Protein AF-A0A432STV5-F1 (afdb_monomer_lite)

Foldseek 3Di:
DDDPPDPPPPPVPPPLPQPDQLLPPLFDDDDPLLVVLLVQAEFDPAADFADPDPDQPGGGGQAPHNCGPVQAQPVNDQLLPDDQVSLNVSLSVLSNHDTQAQLSVLRSSLVSSCSNVRFLDLSSLVSSLSSLVSLLVLLCPDPQCVDPLGLSVQSNLVSVVCSLVCLAPVNPTVPDDPVSVVVNVVVVVVVVVVSVVVCVVPPDDPRPSHHDSPGHSYDDSPVVVPPVPPPDD

pLDDT: mean 77.3, std 20.63, range [38.16, 97.62]

Radius of gyration: 21.37 Å; chains: 1; bounding box: 52×77×49 Å

Secondary structure (DSSP, 8-state):
-----------------PPP-TTTTTSPP--HHHHHHHHT-EE-SSPBPPPS--STT--BBTTBSTT-S----TT---GGGS-HHHHHHHHHHHTTEE-SSHHHHHHHHHHHHHHHHSS--HHHHHHHHHHHHHHHHHHHTSHHHHSTTSHHHHHHHHHHHHHHHHHHHS---TT--HHHHHHHHHHHHHHHHHHHHHHHHS-S----SS--TT------TTGGGSGGGS---

Sequence (233 aa):
MKSVIALLFVTLFCFTLAAKDHFSDLNPPLTDKMKESKAHAKVCKKPAIAEEKFDKSFRYGCFCGEHYPDIKDPSLKPPEYLTYTQRKELIARYYRIKPYDTIDEACMQHDICYVYNGTDNQECNDAFYATLRDIYDAYEKTKEGQQPGTKAWRCKILASDMSSIFRTIFTAGDDISASRFSIFAMITPFTIANKIMQKSALSVSERSGYPLPFERCIINTDIESKETNNTVR

Structure (mmCIF, N/CA/C/O backbone):
data_AF-A0A432STV5-F1
#
_entry.id   AF-A0A432STV5-F1
#
loop_
_atom_site.group_PDB
_atom_site.id
_atom_site.type_symbol
_atom_site.label_atom_id
_atom_site.label_alt_id
_atom_site.label_comp_id
_atom_site.label_asym_id
_atom_site.label_entity_id
_atom_site.label_seq_id
_atom_site.pdbx_PDB_ins_code
_atom_site.Cartn_x
_atom_site.Cartn_y
_atom_site.Cartn_z
_atom_site.occupancy
_atom_site.B_iso_or_equiv
_atom_site.auth_seq_id
_atom_site.auth_comp_id
_atom_site.auth_asym_id
_atom_site.auth_atom_id
_atom_site.pdbx_PDB_model_num
ATOM 1 N N . MET A 1 1 ? 9.213 61.162 -27.180 1.00 42.00 1 MET A N 1
ATOM 2 C CA . MET A 1 1 ? 9.456 59.786 -27.676 1.00 42.00 1 MET A CA 1
ATOM 3 C C . MET A 1 1 ? 9.789 58.923 -26.464 1.00 42.00 1 MET A C 1
ATOM 5 O O . MET A 1 1 ? 10.863 59.077 -25.917 1.00 42.00 1 MET A O 1
ATOM 9 N N . LYS A 1 2 ? 8.786 58.370 -25.770 1.00 41.88 2 LYS A N 1
ATOM 10 C CA . LYS A 1 2 ? 8.275 56.987 -25.904 1.00 41.88 2 LYS A CA 1
ATOM 11 C C . LYS A 1 2 ? 9.379 55.918 -25.831 1.00 41.88 2 LYS A C 1
ATOM 13 O O . LYS A 1 2 ? 9.746 55.366 -26.856 1.00 41.88 2 LYS A O 1
ATOM 18 N N . SER A 1 3 ? 9.812 55.596 -24.613 1.00 43.75 3 SER A N 1
ATOM 19 C CA . SER A 1 3 ? 10.426 54.301 -24.292 1.00 43.75 3 SER A CA 1
ATOM 20 C C . SER A 1 3 ? 9.632 53.680 -23.150 1.00 43.75 3 SER A C 1
ATOM 22 O O . SER A 1 3 ? 9.877 53.942 -21.978 1.00 43.75 3 SER A O 1
ATOM 24 N N . VAL A 1 4 ? 8.604 52.922 -23.526 1.00 47.00 4 VAL A N 1
ATOM 25 C CA . VAL A 1 4 ? 7.858 52.035 -22.632 1.00 47.00 4 VAL A CA 1
ATOM 26 C C . VAL A 1 4 ? 8.675 50.750 -22.564 1.00 47.00 4 VAL A C 1
ATOM 28 O O . VAL A 1 4 ? 8.633 49.938 -23.485 1.00 47.00 4 VAL A O 1
ATOM 31 N N . ILE A 1 5 ? 9.489 50.607 -21.521 1.00 55.84 5 ILE A N 1
ATOM 32 C CA . ILE A 1 5 ? 10.183 49.352 -21.231 1.00 55.84 5 ILE A CA 1
ATOM 33 C C . ILE A 1 5 ? 9.131 48.421 -20.636 1.00 55.84 5 ILE A C 1
ATOM 35 O O . ILE A 1 5 ? 8.677 48.605 -19.508 1.00 55.84 5 ILE A O 1
ATOM 39 N N . ALA A 1 6 ? 8.683 47.476 -21.457 1.00 51.19 6 ALA A N 1
ATOM 40 C CA . ALA A 1 6 ? 7.766 46.424 -21.070 1.00 51.19 6 ALA A CA 1
ATOM 41 C C . ALA A 1 6 ? 8.418 45.567 -19.975 1.00 51.19 6 ALA A C 1
ATOM 43 O O . ALA A 1 6 ? 9.321 44.776 -20.241 1.00 51.19 6 ALA A O 1
ATOM 44 N N . LEU A 1 7 ? 7.953 45.741 -18.736 1.00 46.34 7 LEU A N 1
ATOM 45 C CA . LEU A 1 7 ? 8.179 44.801 -17.645 1.00 46.34 7 LEU A CA 1
ATOM 46 C C . LEU A 1 7 ? 7.396 43.522 -17.980 1.00 46.34 7 LEU A C 1
ATOM 48 O O . LEU A 1 7 ? 6.219 43.380 -17.650 1.00 46.34 7 LEU A O 1
ATOM 52 N N . LEU A 1 8 ? 8.034 42.610 -18.708 1.00 47.56 8 LEU A N 1
ATOM 53 C CA . LEU A 1 8 ? 7.528 41.261 -18.919 1.00 47.56 8 LEU A CA 1
ATOM 54 C C . LEU A 1 8 ? 7.725 40.501 -17.601 1.00 47.56 8 LEU A C 1
ATOM 56 O O . LEU A 1 8 ? 8.774 39.915 -17.343 1.00 47.56 8 LEU A O 1
ATOM 60 N N . PHE A 1 9 ? 6.716 40.579 -16.733 1.00 48.94 9 PHE A N 1
ATOM 61 C CA . PHE A 1 9 ? 6.539 39.664 -15.612 1.00 48.94 9 PHE A CA 1
ATOM 62 C C . PHE A 1 9 ? 6.410 38.249 -16.183 1.00 48.94 9 PHE A C 1
ATOM 64 O O . PHE A 1 9 ? 5.320 37.796 -16.530 1.00 48.94 9 PHE A O 1
ATOM 71 N N . VAL A 1 10 ? 7.538 37.547 -16.290 1.00 49.62 10 VAL A N 1
ATOM 72 C CA . VAL A 1 10 ? 7.566 36.092 -16.405 1.00 49.62 10 VAL A CA 1
ATOM 73 C C . VAL A 1 10 ? 7.064 35.564 -15.065 1.00 49.62 10 VAL A C 1
ATOM 75 O O . VAL A 1 10 ? 7.824 35.308 -14.136 1.00 49.62 10 VAL A O 1
ATOM 78 N N . THR A 1 11 ? 5.743 35.472 -14.939 1.00 51.75 11 THR A N 1
ATOM 79 C CA . THR A 1 11 ? 5.076 34.661 -13.925 1.00 51.75 11 THR A CA 1
ATOM 80 C C . THR A 1 11 ? 5.336 33.210 -14.301 1.00 51.75 11 THR A C 1
ATOM 82 O O . THR A 1 11 ? 4.515 32.533 -14.914 1.00 51.75 11 THR A O 1
ATOM 85 N N . LEU A 1 12 ? 6.552 32.753 -13.995 1.00 47.84 12 LEU A N 1
ATOM 86 C CA . LEU A 1 12 ? 6.919 31.352 -14.037 1.00 47.84 12 LEU A CA 1
ATOM 87 C C . LEU A 1 12 ? 6.090 30.675 -12.944 1.00 47.84 12 LEU A C 1
ATOM 89 O O . LEU A 1 12 ? 6.445 30.677 -11.768 1.00 47.84 12 LEU A O 1
ATOM 93 N N . PHE A 1 13 ? 4.912 30.197 -13.334 1.00 44.41 13 PHE A N 1
ATOM 94 C CA . PHE A 1 13 ? 4.077 29.334 -12.522 1.00 44.41 13 PHE A CA 1
ATOM 95 C C . PHE A 1 13 ? 4.887 28.056 -12.280 1.00 44.41 13 PHE A C 1
ATOM 97 O O . PHE A 1 13 ? 4.881 27.131 -13.091 1.00 44.41 13 PHE A O 1
ATOM 104 N N . CYS A 1 14 ? 5.637 28.028 -11.178 1.00 42.38 14 CYS A N 1
ATOM 105 C CA . CYS A 1 14 ? 6.183 26.808 -10.607 1.00 42.38 14 CYS A CA 1
ATOM 106 C C . CYS A 1 14 ? 5.000 25.968 -10.118 1.00 42.38 14 CYS A C 1
ATOM 108 O O . CYS A 1 14 ? 4.702 25.921 -8.927 1.00 42.38 14 CYS A O 1
ATOM 110 N N . PHE A 1 15 ? 4.301 25.317 -11.048 1.00 40.00 15 PHE A N 1
ATOM 111 C CA . PHE A 1 15 ? 3.521 24.133 -10.733 1.00 40.00 15 PHE A CA 1
ATOM 112 C C . PHE A 1 15 ? 4.530 23.049 -10.373 1.00 40.00 15 PHE A C 1
ATOM 114 O O . PHE A 1 15 ? 4.926 22.238 -11.204 1.00 40.00 15 PHE A O 1
ATOM 121 N N . THR A 1 16 ? 5.000 23.073 -9.129 1.00 44.22 16 THR A N 1
ATOM 122 C CA . THR A 1 16 ? 5.593 21.891 -8.526 1.00 44.22 16 THR A CA 1
ATOM 123 C C . THR A 1 16 ? 4.491 20.839 -8.548 1.00 44.22 16 THR A C 1
ATOM 125 O O . THR A 1 16 ? 3.541 20.931 -7.767 1.00 44.22 16 THR A O 1
ATOM 128 N N . LEU A 1 17 ? 4.568 19.891 -9.485 1.00 43.47 17 LEU A N 1
ATOM 129 C CA . LEU A 1 17 ? 3.779 18.667 -9.446 1.00 43.47 17 LEU A CA 1
ATOM 130 C C . LEU A 1 17 ? 4.271 17.853 -8.245 1.00 43.47 17 LEU A C 1
ATOM 132 O O . LEU A 1 17 ? 5.001 16.878 -8.379 1.00 43.47 17 LEU A O 1
ATOM 136 N N . ALA A 1 18 ? 3.903 18.288 -7.041 1.00 52.56 18 ALA A N 1
ATOM 137 C CA . ALA A 1 18 ? 3.937 17.415 -5.888 1.00 52.56 18 ALA A CA 1
ATOM 138 C C . ALA A 1 18 ? 3.032 16.230 -6.233 1.00 52.56 18 ALA A C 1
ATOM 140 O O . ALA A 1 18 ? 1.886 16.433 -6.647 1.00 52.5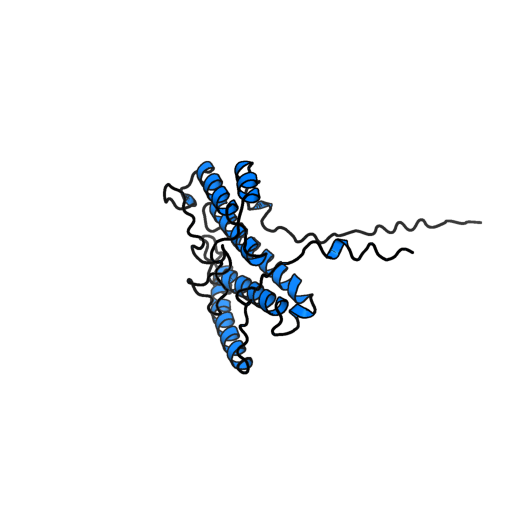6 18 ALA A O 1
ATOM 141 N N . ALA A 1 19 ? 3.568 15.013 -6.130 1.00 57.44 19 ALA A N 1
ATOM 142 C CA . ALA A 1 19 ? 2.769 13.807 -6.278 1.00 57.44 19 ALA A CA 1
ATOM 143 C C . ALA A 1 19 ? 1.532 13.953 -5.386 1.00 57.44 19 ALA A C 1
ATOM 145 O O . ALA A 1 19 ? 1.650 14.283 -4.202 1.00 57.44 19 ALA A O 1
ATOM 146 N N . LYS A 1 20 ? 0.349 13.817 -5.986 1.00 72.06 20 LYS A N 1
ATOM 147 C CA . LYS A 1 20 ? -0.901 14.054 -5.280 1.00 72.06 20 LYS A CA 1
ATOM 148 C C . LYS A 1 20 ? -1.059 12.950 -4.238 1.00 72.06 20 LYS A C 1
ATOM 150 O O . LYS A 1 20 ? -1.119 11.774 -4.584 1.00 72.06 20 LYS A O 1
ATOM 155 N N . ASP A 1 21 ? -1.099 13.326 -2.965 1.00 85.00 21 ASP A N 1
ATOM 156 C CA . ASP A 1 21 ? -1.453 12.394 -1.901 1.00 85.00 21 ASP A CA 1
ATOM 157 C C . ASP A 1 21 ? -2.965 12.153 -1.963 1.00 85.00 21 ASP A C 1
ATOM 159 O O . ASP A 1 21 ? -3.758 12.991 -1.540 1.00 85.00 21 ASP A O 1
ATOM 163 N N . HIS A 1 22 ? -3.372 11.028 -2.552 1.00 91.44 22 HIS A N 1
ATOM 164 C CA . HIS A 1 22 ? -4.789 10.673 -2.687 1.00 91.44 22 HIS A CA 1
ATOM 165 C C . HIS A 1 22 ? -5.422 10.214 -1.365 1.00 91.44 22 HIS A C 1
ATOM 167 O O . HIS A 1 22 ? -6.636 10.040 -1.317 1.00 91.44 22 HIS A O 1
ATOM 173 N N . PHE A 1 23 ? -4.636 10.042 -0.295 1.00 92.62 23 PHE A N 1
ATOM 174 C CA . PHE A 1 23 ? -5.119 9.609 1.017 1.00 92.62 23 PHE A CA 1
ATOM 175 C C . PHE A 1 23 ? -5.190 10.735 2.053 1.00 92.62 23 PHE A C 1
ATOM 177 O O . PHE A 1 23 ? -5.672 10.483 3.159 1.00 92.62 23 PHE A O 1
ATOM 184 N N . SER A 1 24 ? -4.748 11.959 1.731 1.00 89.19 24 SER A N 1
ATOM 185 C CA . SER A 1 24 ? -4.630 13.060 2.705 1.00 89.19 24 SER A CA 1
ATOM 186 C C . SER A 1 24 ? -5.926 13.347 3.464 1.00 89.19 24 SER A C 1
ATOM 188 O O . SER A 1 24 ? -5.889 13.656 4.654 1.00 89.19 24 SER A O 1
ATOM 190 N N . ASP A 1 25 ? -7.058 13.206 2.774 1.00 88.38 25 ASP A N 1
ATOM 191 C CA . ASP A 1 25 ? -8.388 13.514 3.303 1.00 88.38 25 ASP A CA 1
ATOM 192 C C . ASP A 1 25 ? -9.126 12.257 3.797 1.00 88.38 25 ASP A C 1
ATOM 194 O O . ASP A 1 25 ? -10.151 12.360 4.469 1.00 88.38 25 ASP A O 1
ATOM 198 N N . LEU A 1 26 ? -8.598 11.067 3.487 1.00 91.19 26 LEU A N 1
ATOM 199 C CA . LEU A 1 26 ? -9.210 9.776 3.809 1.00 91.19 26 LEU A CA 1
ATOM 200 C C . LEU A 1 26 ? -8.584 9.111 5.040 1.00 91.19 26 LEU A C 1
ATOM 202 O O . LEU A 1 26 ? -9.256 8.366 5.756 1.00 91.19 26 LEU A O 1
ATOM 206 N N . ASN A 1 27 ? -7.307 9.387 5.302 1.00 93.75 27 ASN A N 1
ATOM 207 C CA . ASN A 1 27 ? -6.591 8.887 6.468 1.00 93.75 27 ASN A CA 1
ATOM 208 C C . ASN A 1 27 ? -6.674 9.877 7.638 1.00 93.75 27 ASN A C 1
ATOM 210 O O . ASN A 1 27 ? -6.758 11.090 7.439 1.00 93.75 27 ASN A O 1
ATOM 214 N N . PRO A 1 28 ? -6.644 9.394 8.895 1.00 92.19 28 PRO A N 1
ATOM 215 C CA . PRO A 1 28 ? -6.695 10.288 10.039 1.00 92.19 28 PRO A CA 1
ATOM 216 C C . PRO A 1 28 ? -5.449 11.176 10.101 1.00 92.19 28 PRO A C 1
ATOM 218 O O . PRO A 1 28 ? -4.345 10.714 9.791 1.00 92.19 28 PRO A O 1
ATOM 221 N N . PRO A 1 29 ? -5.570 12.401 10.643 1.00 92.75 29 PRO A N 1
ATOM 222 C CA . PRO A 1 29 ? -4.396 13.194 10.966 1.00 92.75 29 PRO A CA 1
ATOM 223 C C . PRO A 1 29 ? -3.501 12.437 11.955 1.00 92.75 29 PRO A C 1
ATOM 225 O O . PRO A 1 29 ? -3.973 11.813 12.914 1.00 92.75 29 PRO A O 1
ATOM 228 N N . LEU A 1 30 ? -2.186 12.516 11.741 1.00 92.94 30 LEU A N 1
ATOM 229 C CA . LEU A 1 30 ? -1.211 11.821 12.577 1.00 92.94 30 LEU A CA 1
ATOM 230 C C . LEU A 1 30 ? -1.251 12.332 14.021 1.00 92.94 30 LEU A C 1
ATOM 232 O O . LEU A 1 30 ? -0.851 13.459 14.319 1.00 92.94 30 LEU A O 1
ATOM 236 N N . THR A 1 31 ? -1.659 11.456 14.934 1.00 95.12 31 THR A N 1
ATOM 237 C CA . THR A 1 31 ? -1.509 11.675 16.380 1.00 95.12 31 THR A CA 1
ATOM 238 C C . THR A 1 31 ? -0.045 11.553 16.805 1.00 95.12 31 THR A C 1
ATOM 240 O O . THR A 1 31 ? 0.761 10.934 16.108 1.00 95.12 31 THR A O 1
ATOM 243 N N . ASP A 1 32 ? 0.314 12.067 17.980 1.00 96.06 32 ASP A N 1
ATOM 244 C CA . ASP A 1 32 ? 1.700 11.985 18.467 1.00 96.06 32 ASP A CA 1
ATOM 245 C C . ASP A 1 32 ? 2.177 10.535 18.640 1.00 96.06 32 ASP A C 1
ATOM 247 O O . ASP A 1 32 ? 3.292 10.205 18.244 1.00 96.06 32 ASP A O 1
ATOM 251 N N . LYS A 1 33 ? 1.289 9.629 19.068 1.00 95.00 33 LYS A N 1
ATOM 252 C CA . LYS A 1 33 ? 1.557 8.180 19.133 1.00 95.00 33 LYS A CA 1
ATOM 253 C C . LYS A 1 33 ? 1.857 7.572 17.756 1.00 95.00 33 LYS A C 1
ATOM 255 O O . LYS A 1 33 ? 2.695 6.675 17.643 1.00 95.00 33 LYS A O 1
ATOM 260 N N . MET A 1 34 ? 1.176 8.033 16.704 1.00 96.12 34 MET A N 1
ATOM 261 C CA . MET A 1 34 ? 1.431 7.588 15.326 1.00 96.12 34 MET A CA 1
ATOM 262 C C . MET A 1 34 ? 2.762 8.138 14.807 1.00 96.12 34 MET A C 1
ATOM 264 O O . MET A 1 34 ? 3.521 7.392 14.195 1.00 96.12 34 MET A O 1
ATOM 268 N N . LYS A 1 35 ? 3.082 9.407 15.100 1.00 96.31 35 LYS A N 1
ATOM 269 C CA . LYS A 1 35 ? 4.376 10.019 14.749 1.00 96.31 35 LYS A CA 1
ATOM 270 C C . LYS A 1 35 ? 5.540 9.298 15.427 1.00 96.31 35 LYS A C 1
ATOM 272 O O . LYS A 1 35 ? 6.504 8.949 14.755 1.00 96.31 35 LYS A O 1
ATOM 277 N N . GLU A 1 36 ? 5.426 9.028 16.726 1.00 96.00 36 GLU A N 1
ATOM 278 C CA . GLU A 1 36 ? 6.414 8.261 17.492 1.00 96.00 36 GLU A CA 1
ATOM 279 C C . GLU A 1 36 ? 6.588 6.850 16.911 1.00 96.00 36 GLU A C 1
ATOM 281 O O . GLU A 1 36 ? 7.707 6.416 16.639 1.00 96.00 36 GLU A O 1
ATOM 286 N N . SER A 1 37 ? 5.479 6.158 16.628 1.00 94.81 37 SER A N 1
ATOM 287 C CA . SER A 1 37 ? 5.512 4.828 16.003 1.00 94.81 37 SER A CA 1
ATOM 288 C C . SER A 1 37 ? 6.227 4.856 14.648 1.00 94.81 37 SER A C 1
ATOM 290 O O . SER A 1 37 ? 7.103 4.024 14.410 1.00 94.81 37 SER A O 1
ATOM 292 N N . LYS A 1 38 ? 5.923 5.855 13.806 1.00 94.62 38 LYS A N 1
ATOM 293 C CA . LYS A 1 38 ? 6.556 6.063 12.495 1.00 94.62 38 LYS A CA 1
ATOM 294 C C . LYS A 1 38 ? 8.053 6.362 12.616 1.00 94.62 38 LYS A C 1
ATOM 296 O O . LYS A 1 38 ? 8.838 5.845 11.825 1.00 94.62 38 LYS A O 1
ATOM 301 N N . ALA A 1 39 ? 8.466 7.152 13.608 1.00 94.94 39 ALA A N 1
ATOM 302 C CA . ALA A 1 39 ? 9.868 7.514 13.828 1.00 94.94 39 ALA A CA 1
ATOM 303 C C . ALA A 1 39 ? 10.753 6.306 14.183 1.00 94.94 39 ALA A C 1
ATOM 305 O O . ALA A 1 39 ? 11.934 6.273 13.834 1.00 94.94 39 ALA A O 1
ATOM 306 N N . HIS A 1 40 ? 10.181 5.293 14.836 1.00 94.62 40 HIS A N 1
ATOM 307 C CA . HIS A 1 40 ? 10.886 4.070 15.233 1.00 94.62 40 HIS A CA 1
ATOM 308 C C . HIS A 1 40 ? 10.578 2.862 14.338 1.00 94.62 40 HIS A C 1
ATOM 310 O O . HIS A 1 40 ? 11.026 1.746 14.627 1.00 94.62 40 HIS A O 1
ATOM 316 N N . ALA A 1 41 ? 9.834 3.074 13.252 1.00 96.00 41 ALA A N 1
ATOM 317 C CA . ALA A 1 41 ? 9.396 2.013 12.367 1.00 96.00 41 ALA A CA 1
ATOM 318 C C . ALA A 1 41 ? 10.573 1.336 11.659 1.00 96.00 41 ALA A C 1
ATOM 320 O O . ALA A 1 41 ? 11.522 1.974 11.190 1.00 96.00 41 ALA A O 1
ATOM 321 N N . LYS A 1 42 ? 10.488 0.013 11.534 1.00 96.25 42 LYS A N 1
ATOM 322 C CA . LYS A 1 42 ? 11.446 -0.799 10.776 1.00 96.25 42 LYS A CA 1
ATOM 323 C C . LYS A 1 42 ? 10.706 -1.578 9.708 1.00 96.25 42 LYS A C 1
ATOM 325 O O . LYS A 1 42 ? 9.547 -1.942 9.898 1.00 96.25 42 LYS A O 1
ATOM 330 N N . VAL A 1 43 ? 11.388 -1.843 8.598 1.00 94.69 43 VAL A N 1
ATOM 331 C CA . VAL A 1 43 ? 10.857 -2.742 7.569 1.00 94.69 43 VAL A CA 1
ATOM 332 C C . VAL A 1 43 ? 10.616 -4.106 8.215 1.00 94.69 43 VAL A C 1
ATOM 334 O O . VAL A 1 43 ? 11.393 -4.527 9.081 1.00 94.69 43 VAL A O 1
ATOM 337 N N . CYS A 1 44 ? 9.526 -4.775 7.841 1.00 93.75 44 CYS A N 1
ATOM 338 C CA . CYS A 1 44 ? 9.218 -6.106 8.347 1.00 93.75 44 CYS A CA 1
ATOM 339 C C . CYS A 1 44 ? 10.387 -7.080 8.091 1.00 93.75 44 CYS A C 1
ATOM 341 O O . CYS A 1 44 ? 11.159 -6.930 7.146 1.00 93.75 44 CYS A O 1
ATOM 343 N N . LYS A 1 45 ? 10.549 -8.093 8.956 1.00 91.19 45 LYS A N 1
ATOM 344 C CA . LYS A 1 45 ? 11.725 -8.990 8.924 1.00 91.19 45 LYS A CA 1
ATOM 345 C C . LYS A 1 45 ? 11.875 -9.764 7.609 1.00 91.19 45 LYS A C 1
ATOM 347 O O . LYS A 1 45 ? 12.989 -10.131 7.252 1.00 91.19 45 LYS A O 1
ATOM 352 N N . LYS A 1 46 ? 10.757 -10.073 6.953 1.00 92.19 46 LYS A N 1
ATOM 353 C CA . LYS A 1 46 ? 10.681 -10.855 5.716 1.00 92.19 46 LYS A CA 1
ATOM 354 C C . LYS A 1 46 ? 9.598 -10.237 4.826 1.00 92.19 46 LYS A C 1
ATOM 356 O O . LYS A 1 46 ? 8.463 -10.708 4.894 1.00 92.19 46 LYS A O 1
ATOM 361 N N . PRO A 1 47 ? 9.908 -9.157 4.088 1.00 94.19 47 PRO A N 1
ATOM 362 C CA . PRO A 1 47 ? 8.966 -8.617 3.120 1.00 94.19 47 PRO A CA 1
ATOM 363 C C . PRO A 1 47 ? 8.657 -9.685 2.068 1.00 94.19 47 PRO A C 1
ATOM 365 O O . PRO A 1 47 ? 9.553 -10.418 1.640 1.00 94.19 47 PRO A O 1
ATOM 368 N N . ALA A 1 48 ? 7.387 -9.802 1.697 1.00 93.19 48 ALA A N 1
ATOM 369 C CA . ALA A 1 48 ? 6.948 -10.686 0.636 1.00 93.19 48 ALA A CA 1
ATOM 370 C C . ALA A 1 48 ? 7.477 -10.191 -0.716 1.00 93.19 48 ALA A C 1
ATOM 372 O O . ALA A 1 48 ? 7.528 -8.990 -0.990 1.00 93.19 48 ALA A O 1
ATOM 373 N N . ILE A 1 49 ? 7.883 -11.133 -1.559 1.00 89.81 49 ILE A N 1
ATOM 374 C CA . ILE A 1 49 ? 8.349 -10.855 -2.917 1.00 89.81 49 ILE A CA 1
ATOM 375 C C . ILE A 1 49 ? 7.145 -11.026 -3.836 1.00 89.81 49 ILE A C 1
ATOM 377 O O . ILE A 1 49 ? 6.371 -11.960 -3.650 1.00 89.81 49 ILE A O 1
ATOM 381 N N . ALA A 1 50 ? 6.987 -10.132 -4.810 1.00 81.75 50 ALA A N 1
ATOM 382 C CA . ALA A 1 50 ? 5.849 -10.182 -5.718 1.00 81.75 50 ALA A CA 1
ATOM 383 C C . ALA A 1 50 ? 5.913 -11.459 -6.560 1.00 81.75 50 ALA A C 1
ATOM 385 O O . ALA A 1 50 ? 6.880 -11.695 -7.286 1.00 81.75 50 ALA A O 1
ATOM 386 N N . GLU A 1 51 ? 4.862 -12.264 -6.470 1.00 77.62 51 GLU A N 1
ATOM 387 C CA . GLU A 1 51 ? 4.694 -13.457 -7.287 1.00 77.62 51 GLU A CA 1
ATOM 388 C C . GLU A 1 51 ? 3.877 -13.145 -8.541 1.00 77.62 51 GLU A C 1
ATOM 390 O O . GLU A 1 51 ? 3.023 -12.263 -8.551 1.00 77.62 51 GLU A O 1
ATOM 395 N N . GLU A 1 52 ? 4.091 -13.922 -9.605 1.00 67.88 52 GLU A N 1
ATOM 396 C CA . GLU A 1 52 ? 3.347 -13.796 -10.867 1.00 67.88 52 GLU A CA 1
ATOM 397 C C . GLU A 1 52 ? 1.841 -14.090 -10.765 1.00 67.88 52 GLU A C 1
ATOM 399 O O . GLU A 1 52 ? 1.096 -13.910 -11.733 1.00 67.88 52 GLU A O 1
ATOM 404 N N . LYS A 1 53 ? 1.392 -14.585 -9.611 1.00 69.56 53 LYS A N 1
ATOM 405 C CA . LYS A 1 53 ? 0.019 -15.008 -9.363 1.00 69.56 53 LYS A CA 1
ATOM 406 C C . LYS A 1 53 ? -0.675 -13.991 -8.469 1.00 69.56 53 LYS A C 1
ATOM 408 O O . LYS A 1 53 ? -0.403 -13.894 -7.280 1.00 69.56 53 LYS A O 1
ATOM 413 N N . PHE A 1 54 ? -1.597 -13.254 -9.073 1.00 68.69 54 PHE A N 1
ATOM 414 C CA . PHE A 1 54 ? -2.493 -12.335 -8.385 1.00 68.69 54 PHE A CA 1
ATOM 415 C C . PHE A 1 54 ? -3.803 -13.035 -8.050 1.00 68.69 54 PHE A C 1
ATOM 417 O O . PHE A 1 54 ? -4.812 -12.875 -8.737 1.00 68.69 54 PHE A O 1
ATOM 424 N N . ASP A 1 55 ? -3.752 -13.862 -7.018 1.00 72.62 55 ASP A N 1
ATOM 425 C CA . ASP A 1 55 ? -4.920 -14.460 -6.384 1.00 72.62 55 ASP A CA 1
ATOM 426 C C . ASP A 1 55 ? -5.029 -13.966 -4.930 1.00 72.62 55 ASP A C 1
ATOM 428 O O . ASP A 1 55 ? -4.305 -13.063 -4.508 1.00 72.62 55 ASP A O 1
ATOM 432 N N . LYS A 1 56 ? -5.932 -14.560 -4.145 1.00 70.19 56 LYS A N 1
ATOM 433 C CA . LYS A 1 56 ? -6.118 -14.229 -2.722 1.00 70.19 56 LYS A CA 1
ATOM 434 C C . LYS A 1 56 ? -4.874 -14.463 -1.853 1.00 70.19 56 LYS A C 1
ATOM 436 O O . LYS A 1 56 ? -4.803 -13.982 -0.729 1.00 70.19 56 LYS A O 1
ATOM 441 N N . SER A 1 57 ? -3.902 -15.232 -2.343 1.00 78.62 57 SER A N 1
ATOM 442 C CA . SER A 1 57 ? -2.641 -15.503 -1.652 1.00 78.62 57 SER A CA 1
ATOM 443 C C . SER A 1 57 ? -1.518 -14.540 -2.037 1.00 78.62 57 SER A C 1
ATOM 445 O O . SER A 1 57 ? -0.448 -14.605 -1.428 1.00 78.62 57 SER A O 1
ATOM 447 N N . PHE A 1 58 ? -1.758 -13.629 -2.989 1.00 85.19 58 PHE A N 1
ATOM 448 C CA . PHE A 1 58 ? -0.784 -12.620 -3.388 1.00 85.19 58 PHE A CA 1
ATOM 449 C C . PHE A 1 58 ? -0.337 -11.787 -2.187 1.00 85.19 58 PHE A C 1
ATOM 451 O O . PHE A 1 58 ? -1.156 -11.253 -1.434 1.00 85.19 58 PHE A O 1
ATOM 458 N N . ARG A 1 59 ? 0.983 -11.652 -2.039 1.00 89.94 59 ARG A N 1
ATOM 459 C CA . ARG A 1 59 ? 1.609 -10.786 -1.044 1.00 89.94 59 ARG A CA 1
ATOM 460 C C . ARG A 1 59 ? 2.777 -10.031 -1.656 1.00 89.94 59 ARG A C 1
ATOM 462 O O . ARG A 1 59 ? 3.545 -10.595 -2.431 1.00 89.94 59 ARG A O 1
ATOM 469 N N . TYR A 1 60 ? 2.950 -8.780 -1.256 1.00 92.44 60 TYR A N 1
ATOM 470 C CA . TYR A 1 60 ? 4.105 -7.967 -1.615 1.00 92.44 60 TYR A CA 1
ATOM 471 C C . TYR A 1 60 ? 4.489 -7.032 -0.469 1.00 92.44 60 TYR A C 1
ATOM 473 O O . TYR A 1 60 ? 3.625 -6.502 0.225 1.00 92.44 60 TYR A O 1
ATOM 481 N N . GLY A 1 61 ? 5.793 -6.840 -0.265 1.00 95.50 61 GLY A N 1
ATOM 482 C CA . GLY A 1 61 ? 6.301 -5.943 0.763 1.00 95.50 61 GLY A CA 1
ATOM 483 C C . GLY A 1 61 ? 5.867 -6.376 2.162 1.00 95.50 61 GLY A C 1
ATOM 484 O O . GLY A 1 61 ? 5.990 -7.545 2.525 1.00 95.50 61 GLY A O 1
ATOM 485 N N . CYS A 1 62 ? 5.402 -5.433 2.966 1.00 96.75 62 CYS A N 1
ATOM 486 C CA . CYS A 1 62 ? 4.923 -5.661 4.320 1.00 96.75 62 CYS A CA 1
ATOM 487 C C . CYS A 1 62 ? 3.400 -5.502 4.457 1.00 96.75 62 CYS A C 1
ATOM 489 O O . CYS A 1 62 ? 2.878 -5.888 5.505 1.00 96.75 62 CYS A O 1
ATOM 491 N N . PHE A 1 63 ? 2.720 -4.952 3.443 1.00 95.56 63 PHE A N 1
ATOM 492 C CA . PHE A 1 63 ? 1.313 -4.558 3.520 1.00 95.56 63 PHE A CA 1
ATOM 493 C C . PHE A 1 63 ? 0.445 -4.944 2.329 1.00 95.56 63 PHE A C 1
ATOM 495 O O . PHE A 1 63 ? -0.770 -4.928 2.431 1.00 95.56 63 PHE A O 1
ATOM 502 N N . CYS A 1 64 ? 1.007 -5.269 1.172 1.00 92.19 64 CYS A N 1
ATOM 503 C CA . CYS A 1 64 ? 0.150 -5.603 0.043 1.00 92.19 64 CYS A CA 1
ATOM 504 C C . CYS A 1 64 ? -0.305 -7.060 0.146 1.00 92.19 64 CYS A C 1
ATOM 506 O O . CYS A 1 64 ? 0.523 -7.962 0.025 1.00 92.19 64 CYS A O 1
ATOM 508 N N . GLY A 1 65 ? -1.603 -7.299 0.323 1.00 88.62 65 GLY A N 1
ATOM 509 C CA . GLY A 1 65 ? -2.219 -8.626 0.247 1.00 88.62 65 GLY A CA 1
ATOM 510 C C . GLY A 1 65 ? -3.493 -8.731 1.085 1.00 88.62 65 GLY A C 1
ATOM 511 O O . GLY A 1 65 ? -3.672 -8.002 2.055 1.00 88.62 65 GLY A O 1
ATOM 512 N N . GLU A 1 66 ? -4.384 -9.660 0.739 1.00 84.19 66 GLU A N 1
ATOM 513 C CA . GLU A 1 66 ? -5.606 -9.891 1.520 1.00 84.19 66 GLU A CA 1
ATOM 514 C C . GLU A 1 66 ? -5.237 -10.369 2.936 1.00 84.19 66 GLU A C 1
ATOM 516 O O . GLU A 1 66 ? -4.497 -11.345 3.108 1.00 84.19 66 GLU A O 1
ATOM 521 N N . HIS A 1 67 ? -5.727 -9.658 3.957 1.00 84.06 67 HIS A N 1
ATOM 522 C CA . HIS A 1 67 ? -5.413 -9.910 5.371 1.00 84.06 67 HIS A CA 1
ATOM 523 C C . HIS A 1 67 ? -3.902 -9.949 5.686 1.00 84.06 67 HIS A C 1
ATOM 525 O O . HIS A 1 67 ? -3.456 -10.667 6.589 1.00 84.06 67 HIS A O 1
ATOM 531 N N . TYR A 1 68 ? -3.094 -9.194 4.937 1.00 89.44 68 TYR A N 1
ATOM 532 C CA . TYR A 1 68 ? -1.658 -9.066 5.145 1.00 89.44 68 TYR A CA 1
ATOM 533 C C . TYR A 1 68 ? -1.298 -7.577 5.244 1.00 89.44 68 TYR A C 1
ATOM 535 O O . TYR A 1 68 ? -1.525 -6.871 4.281 1.00 89.44 68 TYR A O 1
ATOM 543 N N . PRO A 1 69 ? -0.739 -7.095 6.365 1.00 91.94 69 PRO A N 1
ATOM 544 C CA . PRO A 1 69 ? -0.284 -7.860 7.512 1.00 91.94 69 PRO A CA 1
ATOM 545 C C . PRO A 1 69 ? -1.467 -8.218 8.427 1.00 91.94 69 PRO A C 1
ATOM 547 O O . PRO A 1 69 ? -2.406 -7.445 8.577 1.00 91.94 69 PRO A O 1
ATOM 550 N N . ASP A 1 70 ? -1.411 -9.369 9.103 1.00 90.31 70 ASP A N 1
ATOM 551 C CA . ASP A 1 70 ? -2.488 -9.819 10.007 1.00 90.31 70 ASP A CA 1
ATOM 552 C C . ASP A 1 70 ? -2.458 -9.066 11.361 1.00 90.31 70 ASP A C 1
ATOM 554 O O . ASP A 1 70 ? -2.292 -9.650 12.437 1.00 90.31 70 ASP A O 1
ATOM 558 N N . ILE A 1 71 ? -2.524 -7.730 11.318 1.00 91.75 71 ILE A N 1
ATOM 559 C CA . ILE A 1 71 ? -2.521 -6.860 12.496 1.00 91.75 71 ILE A CA 1
ATOM 560 C C . ILE A 1 71 ? -3.953 -6.741 13.011 1.00 91.75 71 ILE A C 1
ATOM 562 O O . ILE A 1 71 ? -4.770 -6.001 12.468 1.00 91.75 71 ILE A O 1
ATOM 566 N N . LYS A 1 72 ? -4.236 -7.424 14.120 1.00 91.31 72 LYS A N 1
ATOM 567 C CA . LYS A 1 72 ? -5.539 -7.367 14.796 1.00 91.31 72 LYS A CA 1
ATOM 568 C C . LYS A 1 72 ? -5.516 -6.431 16.001 1.00 91.31 72 LYS A C 1
ATOM 570 O O . LYS A 1 72 ? -4.493 -6.259 16.681 1.00 91.31 72 LYS A O 1
ATOM 575 N N . ASP A 1 73 ? -6.674 -5.848 16.291 1.00 93.50 73 ASP A N 1
ATOM 576 C CA . ASP A 1 73 ? -6.943 -5.230 17.588 1.00 93.50 73 ASP A CA 1
ATOM 577 C C . ASP A 1 73 ? -6.935 -6.309 18.695 1.00 93.50 73 ASP A C 1
ATOM 579 O O . ASP A 1 73 ? -7.345 -7.442 18.433 1.00 93.50 73 ASP A O 1
ATOM 583 N N . PRO A 1 74 ? -6.500 -6.011 19.938 1.00 93.25 74 PRO A N 1
ATOM 584 C CA . PRO A 1 74 ? -6.534 -6.979 21.038 1.00 93.25 74 PRO A CA 1
ATOM 585 C C . PRO A 1 74 ? -7.918 -7.559 21.330 1.00 93.25 74 PRO A C 1
ATOM 587 O O . PRO A 1 74 ? -8.005 -8.677 21.825 1.00 93.25 74 PRO A O 1
ATOM 590 N N . SER A 1 75 ? -8.991 -6.819 21.033 1.00 93.12 75 SER A N 1
ATOM 591 C CA . SER A 1 75 ? -10.362 -7.309 21.200 1.00 93.12 75 SER A CA 1
ATOM 592 C C . SER A 1 75 ? -10.793 -8.307 20.123 1.00 93.12 75 SER A C 1
ATOM 594 O O . SER A 1 75 ? -11.881 -8.865 20.234 1.00 93.12 75 SER A O 1
ATOM 596 N N . LEU A 1 76 ? -9.968 -8.521 19.087 1.00 91.94 76 LEU A N 1
ATOM 597 C CA . LEU A 1 76 ? -10.235 -9.375 17.921 1.00 91.94 76 LEU A CA 1
ATOM 598 C C . LEU A 1 76 ? -11.486 -8.984 17.120 1.00 91.94 76 LEU A C 1
ATOM 600 O O . LEU A 1 76 ? -11.909 -9.724 16.233 1.00 91.94 76 LEU A O 1
ATOM 604 N N . LYS A 1 77 ? -12.068 -7.819 17.410 1.00 91.75 77 LYS A N 1
ATOM 605 C CA . LYS A 1 77 ? -13.186 -7.271 16.652 1.00 91.75 77 LYS A CA 1
ATOM 606 C C . LYS A 1 77 ? -12.695 -6.753 15.296 1.00 91.75 77 LYS A C 1
ATOM 608 O O . LYS A 1 77 ? -11.617 -6.151 15.244 1.00 91.75 77 LYS A O 1
ATOM 613 N N . PRO A 1 78 ? -13.475 -6.934 14.218 1.00 89.69 78 PRO A N 1
ATOM 614 C CA . PRO A 1 78 ? -13.200 -6.273 12.951 1.00 89.69 78 PRO A CA 1
ATOM 615 C C . PRO A 1 78 ? -13.350 -4.744 13.086 1.00 89.69 78 PRO A C 1
ATOM 617 O O . PRO A 1 78 ? -14.029 -4.278 14.011 1.00 89.69 78 PRO A O 1
ATOM 620 N N . PRO A 1 79 ? -12.733 -3.958 12.178 1.00 90.38 79 PRO A N 1
ATOM 621 C CA . PRO A 1 79 ? -12.708 -2.494 12.251 1.00 90.38 79 PRO A CA 1
ATOM 622 C C . PRO A 1 79 ? -14.077 -1.818 12.424 1.00 90.38 79 PRO A C 1
ATOM 624 O O . PRO A 1 79 ? -14.179 -0.825 13.152 1.00 90.38 79 PRO A O 1
ATOM 627 N N . GLU A 1 80 ? -15.134 -2.383 11.837 1.00 91.25 80 GLU A N 1
ATOM 628 C CA . GLU A 1 80 ? -16.517 -1.886 11.922 1.00 91.25 80 GLU A CA 1
ATOM 629 C C . GLU A 1 80 ? -17.025 -1.772 13.362 1.00 91.25 80 GLU A C 1
ATOM 631 O O . GLU A 1 80 ? -17.642 -0.768 13.715 1.00 91.25 80 GLU A O 1
ATOM 636 N N . TYR A 1 81 ? -16.671 -2.724 14.231 1.00 94.94 81 TYR A N 1
ATOM 637 C CA . TYR A 1 81 ? -17.096 -2.740 15.638 1.00 94.94 81 TYR A CA 1
ATOM 638 C C . TYR A 1 81 ? -16.068 -2.134 16.599 1.00 94.94 81 TYR A C 1
ATOM 640 O O . TYR A 1 81 ? -16.248 -2.201 17.823 1.00 94.94 81 TYR A O 1
ATOM 648 N N . LEU A 1 82 ? -14.971 -1.575 16.083 1.00 95.00 82 LEU A N 1
ATOM 649 C CA . LEU A 1 82 ? -14.000 -0.856 16.900 1.00 95.00 82 LEU A CA 1
ATOM 650 C C . LEU A 1 82 ? -14.490 0.560 17.190 1.00 95.00 82 LEU A C 1
ATOM 652 O O . LEU A 1 82 ? -14.957 1.278 16.306 1.00 95.00 82 LEU A O 1
ATOM 656 N N . THR A 1 83 ? -14.306 0.998 18.434 1.00 95.38 83 THR A N 1
ATOM 657 C CA . THR A 1 83 ? -14.467 2.412 18.785 1.00 95.38 83 THR A CA 1
ATOM 658 C C . THR A 1 83 ? -13.426 3.268 18.062 1.00 95.38 83 THR A C 1
ATOM 660 O O . THR A 1 83 ? -12.349 2.796 17.694 1.00 95.38 83 THR A O 1
ATOM 663 N N . TYR A 1 84 ? -13.695 4.567 17.933 1.00 92.88 84 TYR A N 1
ATOM 664 C CA . TYR A 1 84 ? -12.752 5.521 17.343 1.00 92.88 84 TYR A CA 1
ATOM 665 C C . TYR A 1 84 ? -11.351 5.465 17.984 1.00 92.88 84 TYR A C 1
ATOM 667 O O . TYR A 1 84 ? -10.333 5.511 17.291 1.00 92.88 84 TYR A O 1
ATOM 675 N N . THR A 1 85 ? -11.282 5.316 19.310 1.00 94.12 85 THR A N 1
ATOM 676 C CA . THR A 1 85 ? -10.010 5.160 20.028 1.00 94.12 85 THR A CA 1
ATOM 677 C C . THR A 1 85 ? -9.295 3.878 19.615 1.00 94.12 85 THR A C 1
ATOM 679 O O . THR A 1 85 ? -8.125 3.945 19.249 1.00 94.12 85 THR A O 1
ATOM 682 N N . GLN A 1 86 ? -9.990 2.737 19.588 1.00 96.00 86 GLN A N 1
ATOM 683 C CA . GLN A 1 86 ? -9.402 1.456 19.180 1.00 96.00 86 GLN A CA 1
ATOM 684 C C . GLN A 1 86 ? -8.902 1.483 17.731 1.00 96.00 86 GLN A C 1
ATOM 686 O O . GLN A 1 86 ? -7.792 1.029 17.467 1.00 96.00 86 GLN A O 1
ATOM 691 N N . ARG A 1 87 ? -9.650 2.095 16.801 1.00 95.69 87 ARG A N 1
ATOM 692 C CA . ARG A 1 87 ? -9.192 2.285 15.412 1.00 95.69 87 ARG A CA 1
ATOM 693 C C . ARG A 1 87 ? -7.881 3.066 15.360 1.00 95.69 87 ARG A C 1
ATOM 695 O O . ARG A 1 87 ? -6.935 2.629 14.715 1.00 95.69 87 ARG A O 1
ATOM 702 N N . LYS A 1 88 ? -7.766 4.176 16.101 1.00 95.56 88 LYS A N 1
ATOM 703 C CA . LYS A 1 88 ? -6.512 4.950 16.174 1.00 95.56 88 LYS A CA 1
ATOM 704 C C . LYS A 1 88 ? -5.353 4.149 16.765 1.00 95.56 88 LYS A C 1
ATOM 706 O O . LYS A 1 88 ? -4.217 4.300 16.317 1.00 95.56 88 LYS A O 1
ATOM 711 N N . GLU A 1 89 ? -5.613 3.303 17.756 1.00 96.00 89 GLU A N 1
ATOM 712 C CA . GLU A 1 89 ? -4.588 2.421 18.316 1.00 96.00 89 GLU A CA 1
ATOM 713 C C . GLU A 1 89 ? -4.149 1.333 17.342 1.00 96.00 89 GLU A C 1
ATOM 715 O O . GLU A 1 89 ? -2.953 1.043 17.267 1.00 96.00 89 GLU A O 1
ATOM 720 N N . LEU A 1 90 ? -5.088 0.766 16.583 1.00 96.75 90 LEU A N 1
ATOM 721 C CA . LEU A 1 90 ? -4.800 -0.188 15.523 1.00 96.75 90 LEU A CA 1
ATOM 722 C C . LEU A 1 90 ? -3.967 0.468 14.414 1.00 96.75 90 LEU A C 1
ATOM 724 O O . LEU A 1 90 ? -2.896 -0.037 14.095 1.00 96.75 90 LEU A O 1
ATOM 728 N N . ILE A 1 91 ? -4.358 1.645 13.924 1.00 97.12 91 ILE A N 1
ATOM 729 C CA . ILE A 1 91 ? -3.599 2.429 12.929 1.00 97.12 91 ILE A CA 1
ATOM 730 C C . ILE A 1 91 ? -2.185 2.758 13.429 1.00 97.12 91 ILE A C 1
ATOM 732 O O . ILE A 1 91 ? -1.211 2.647 12.687 1.00 97.12 91 ILE A O 1
ATOM 736 N N . ALA A 1 92 ? -2.020 3.099 14.710 1.00 96.94 92 ALA A N 1
ATOM 737 C CA . ALA A 1 92 ? -0.688 3.304 15.277 1.00 96.94 92 ALA A CA 1
ATOM 738 C C . ALA A 1 92 ? 0.195 2.041 15.198 1.00 96.94 92 ALA A C 1
ATOM 740 O O . ALA A 1 92 ? 1.414 2.171 15.119 1.00 96.94 92 ALA A O 1
ATOM 741 N N . ARG A 1 93 ? -0.380 0.826 15.188 1.00 96.56 93 ARG A N 1
ATOM 742 C CA . ARG A 1 93 ? 0.374 -0.423 14.964 1.00 96.56 93 ARG A CA 1
ATOM 743 C C . ARG A 1 93 ? 0.837 -0.564 13.518 1.00 96.56 93 ARG A C 1
ATOM 745 O O . ARG A 1 93 ? 1.968 -1.002 13.332 1.00 96.56 93 ARG A O 1
ATOM 752 N N . TYR A 1 94 ? 0.028 -0.154 12.539 1.00 97.12 94 TYR A N 1
ATOM 753 C CA . TYR A 1 94 ? 0.451 -0.093 11.133 1.00 97.12 94 TYR A CA 1
ATOM 754 C C . TYR A 1 94 ? 1.688 0.801 10.990 1.00 97.12 94 TYR A C 1
ATOM 756 O O . TYR A 1 94 ? 2.713 0.354 10.485 1.00 97.12 94 TYR A O 1
ATOM 764 N N . TYR A 1 95 ? 1.674 1.997 11.593 1.00 97.25 95 TYR A N 1
ATOM 765 C CA . TYR A 1 95 ? 2.822 2.914 11.570 1.00 97.25 95 TYR A CA 1
ATOM 766 C C . TYR A 1 95 ? 4.092 2.410 12.278 1.00 97.25 95 TYR A C 1
ATOM 768 O O . TYR A 1 95 ? 5.130 3.049 12.150 1.00 97.25 95 TYR A O 1
ATOM 776 N N . ARG A 1 96 ? 4.066 1.287 13.012 1.00 96.88 96 ARG A N 1
ATOM 777 C CA . ARG A 1 96 ? 5.290 0.670 13.573 1.00 96.88 96 ARG A CA 1
ATOM 778 C C . ARG A 1 96 ? 6.068 -0.144 12.543 1.00 96.88 96 ARG A C 1
ATOM 780 O O . ARG A 1 96 ? 7.215 -0.517 12.799 1.00 96.88 96 ARG A O 1
ATOM 787 N N . ILE A 1 97 ? 5.452 -0.447 11.406 1.00 97.62 97 ILE A N 1
ATOM 788 C CA . ILE A 1 97 ? 6.071 -1.173 10.307 1.00 97.62 97 ILE A CA 1
ATOM 789 C C . ILE A 1 97 ? 6.381 -0.154 9.216 1.00 97.62 97 ILE A C 1
ATOM 791 O O . ILE A 1 97 ? 5.515 0.590 8.769 1.00 97.62 97 ILE A O 1
ATOM 795 N N . LYS A 1 98 ? 7.647 -0.086 8.809 1.00 97.25 98 LYS A N 1
ATOM 796 C CA . LYS A 1 98 ? 8.057 0.775 7.702 1.00 97.25 98 LYS A CA 1
ATOM 797 C C . LYS A 1 98 ? 7.719 0.061 6.390 1.00 97.25 98 LYS A C 1
ATOM 799 O O . LYS A 1 98 ? 8.155 -1.085 6.247 1.00 97.25 98 LYS A O 1
ATOM 804 N N . PRO A 1 99 ? 7.035 0.718 5.440 1.00 96.88 99 PRO A N 1
ATOM 805 C CA . PRO A 1 99 ? 6.840 0.156 4.113 1.00 96.88 99 PRO A CA 1
ATOM 806 C C . PRO A 1 99 ? 8.165 -0.232 3.455 1.00 96.88 99 PRO A C 1
ATOM 808 O O . PRO A 1 99 ? 9.196 0.431 3.632 1.00 96.88 99 PRO A O 1
ATOM 811 N N . TYR A 1 100 ? 8.140 -1.334 2.716 1.00 96.25 100 TYR A N 1
ATOM 812 C CA . TYR A 1 100 ? 9.282 -1.857 1.981 1.00 96.25 100 TYR A CA 1
ATOM 813 C C . TYR A 1 100 ? 9.727 -0.895 0.869 1.00 96.25 100 TYR A C 1
ATOM 815 O O . TYR A 1 100 ? 10.932 -0.661 0.701 1.00 96.25 100 TYR A O 1
ATOM 823 N N . ASP A 1 101 ? 8.760 -0.311 0.158 1.00 96.38 101 ASP A N 1
ATOM 824 C CA . ASP A 1 101 ? 8.943 0.674 -0.906 1.00 96.38 101 ASP A CA 1
ATOM 825 C C . ASP A 1 101 ? 7.678 1.532 -1.138 1.00 96.38 101 ASP A C 1
ATOM 827 O O . ASP A 1 101 ? 6.771 1.523 -0.308 1.00 96.38 101 ASP A O 1
ATOM 831 N N . THR A 1 102 ? 7.626 2.300 -2.236 1.00 96.12 102 THR A N 1
ATOM 832 C CA . THR A 1 102 ? 6.515 3.222 -2.538 1.00 96.12 102 THR A CA 1
ATOM 833 C C . THR A 1 102 ? 5.204 2.495 -2.866 1.00 96.12 102 THR A C 1
ATOM 835 O O . THR A 1 102 ? 4.133 2.999 -2.543 1.00 96.12 102 THR A O 1
ATOM 838 N N . ILE A 1 103 ? 5.261 1.305 -3.476 1.00 95.56 103 ILE A N 1
ATOM 839 C CA . ILE A 1 103 ? 4.060 0.498 -3.748 1.00 95.56 103 ILE A CA 1
ATOM 840 C C . ILE A 1 103 ? 3.509 -0.057 -2.432 1.00 95.56 103 ILE A C 1
ATOM 842 O O . ILE A 1 103 ? 2.311 0.026 -2.174 1.00 95.56 103 ILE A O 1
ATOM 846 N N . ASP A 1 104 ? 4.393 -0.564 -1.573 1.00 96.50 104 ASP A N 1
ATOM 847 C CA . ASP A 1 104 ? 4.023 -1.067 -0.250 1.00 96.50 104 ASP A CA 1
ATOM 848 C C . ASP A 1 104 ? 3.477 0.040 0.668 1.00 96.50 104 ASP A C 1
ATOM 850 O O . ASP A 1 104 ? 2.592 -0.197 1.488 1.00 96.50 104 ASP A O 1
ATOM 854 N N . GLU A 1 105 ? 3.959 1.277 0.510 1.00 96.81 105 GLU A N 1
ATOM 855 C CA . GLU A 1 105 ? 3.410 2.437 1.217 1.00 96.81 105 GLU A CA 1
ATOM 856 C C . GLU A 1 105 ? 1.972 2.728 0.788 1.00 96.81 105 GLU A C 1
ATOM 858 O O . GLU A 1 105 ? 1.135 2.991 1.650 1.00 96.81 105 GLU A O 1
ATOM 863 N N . ALA A 1 106 ? 1.658 2.618 -0.505 1.00 95.94 106 ALA A N 1
ATOM 864 C CA . ALA A 1 106 ? 0.291 2.773 -0.991 1.00 95.94 106 ALA A CA 1
ATOM 865 C C . ALA A 1 106 ? -0.654 1.724 -0.374 1.00 95.94 106 ALA A C 1
ATOM 867 O O . ALA A 1 106 ? -1.760 2.075 0.036 1.00 95.94 106 ALA A O 1
ATOM 868 N N . CYS A 1 107 ? -0.203 0.471 -0.234 1.00 95.25 107 CYS A N 1
ATOM 869 C CA . CYS A 1 107 ? -0.967 -0.582 0.447 1.00 95.25 107 CYS A CA 1
ATOM 870 C C . CYS A 1 107 ? -1.180 -0.259 1.931 1.00 95.25 107 CYS A C 1
ATOM 872 O O . CYS A 1 107 ? -2.302 -0.322 2.420 1.00 95.25 107 CYS A O 1
ATOM 874 N N . MET A 1 108 ? -0.134 0.191 2.635 1.00 96.81 108 MET A N 1
ATOM 875 C CA . MET A 1 108 ? -0.267 0.621 4.030 1.00 96.81 108 MET A CA 1
ATOM 876 C C . MET A 1 108 ? -1.298 1.750 4.190 1.00 96.81 108 MET A C 1
ATOM 878 O O . MET A 1 108 ? -2.089 1.725 5.131 1.00 96.81 108 MET A O 1
ATOM 882 N N . GLN A 1 109 ? -1.285 2.759 3.310 1.00 96.81 109 GLN A N 1
ATOM 883 C CA . GLN A 1 109 ? -2.258 3.856 3.383 1.00 96.81 109 GLN A CA 1
ATOM 884 C C . GLN A 1 109 ? -3.686 3.369 3.114 1.00 96.81 109 GLN A C 1
ATOM 886 O O . GLN A 1 109 ? -4.605 3.840 3.782 1.00 96.81 109 GLN A O 1
ATOM 891 N N . HIS A 1 110 ? -3.866 2.423 2.188 1.00 94.38 110 HIS A N 1
ATOM 892 C CA . HIS A 1 110 ? -5.156 1.794 1.898 1.00 94.38 110 HIS A CA 1
ATOM 893 C C . HIS A 1 110 ? -5.702 1.010 3.100 1.00 94.38 110 HIS A C 1
ATOM 895 O O . HIS A 1 110 ? -6.829 1.268 3.524 1.00 94.38 110 HIS A O 1
ATOM 901 N N . ASP A 1 111 ? -4.882 0.171 3.738 1.00 94.50 111 ASP A N 1
ATOM 902 C CA . ASP A 1 111 ? -5.276 -0.558 4.952 1.00 94.50 111 ASP A CA 1
ATOM 903 C C . ASP A 1 111 ? -5.663 0.396 6.093 1.00 94.50 111 ASP A C 1
ATOM 905 O O . ASP A 1 111 ? -6.661 0.198 6.791 1.00 94.50 111 ASP A O 1
ATOM 909 N N . ILE A 1 112 ? -4.883 1.467 6.288 1.00 96.19 112 ILE A N 1
ATOM 910 C CA . ILE A 1 112 ? -5.178 2.503 7.288 1.00 96.19 112 ILE A CA 1
ATOM 911 C C . ILE A 1 112 ? -6.525 3.171 6.991 1.00 96.19 112 ILE A C 1
ATOM 913 O O . ILE A 1 112 ? -7.303 3.395 7.923 1.00 96.19 112 ILE A O 1
ATOM 917 N N . CYS A 1 113 ? -6.811 3.446 5.719 1.00 95.25 113 CYS A N 1
ATOM 918 C CA 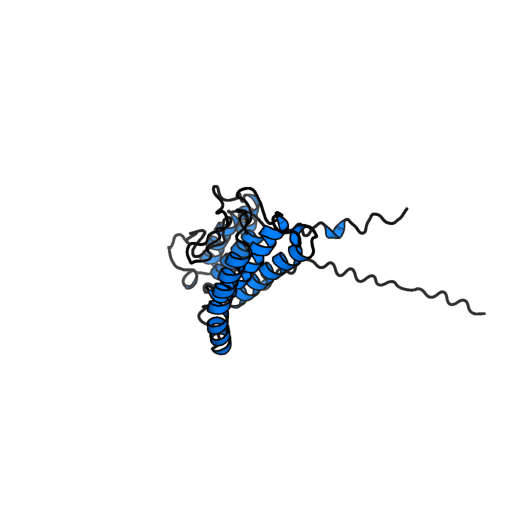. CYS A 1 113 ? -8.064 4.041 5.270 1.00 95.25 113 CYS A CA 1
ATOM 919 C C . CYS A 1 113 ? -9.259 3.147 5.625 1.00 95.25 113 CYS A C 1
ATOM 921 O O . CYS A 1 113 ? -10.232 3.619 6.222 1.00 95.25 113 CYS A O 1
ATOM 923 N N . TYR A 1 114 ? -9.162 1.842 5.365 1.00 92.69 114 TYR A N 1
ATOM 924 C CA . TYR A 1 114 ? -10.180 0.864 5.756 1.00 92.69 114 TYR A CA 1
ATOM 925 C C . TYR A 1 114 ? -10.358 0.775 7.269 1.00 92.69 114 TYR A C 1
ATOM 927 O O . TYR A 1 114 ? -11.483 0.834 7.766 1.00 92.69 114 TYR A O 1
ATOM 935 N N . VAL A 1 115 ? -9.264 0.710 8.037 1.00 94.50 115 VAL A N 1
ATOM 936 C CA . VAL A 1 115 ? -9.350 0.680 9.505 1.00 94.50 115 VAL A CA 1
ATOM 937 C C . VAL A 1 115 ? -10.008 1.947 10.047 1.00 94.50 115 VAL A C 1
ATOM 939 O O . VAL A 1 115 ? -10.792 1.875 10.994 1.00 94.50 115 VAL A O 1
ATOM 942 N N . TYR A 1 116 ? -9.695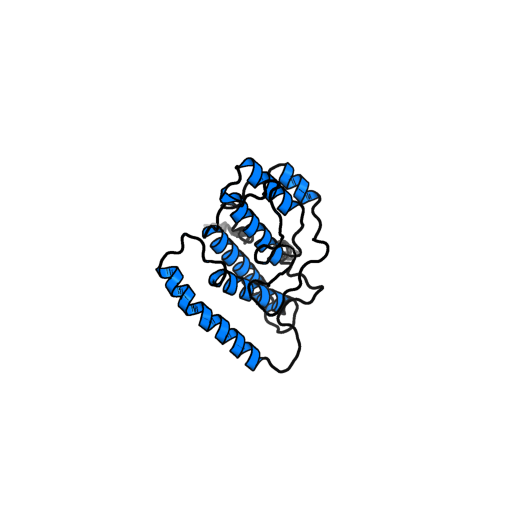 3.108 9.474 1.00 95.00 116 TYR A N 1
ATOM 943 C CA . TYR A 1 116 ? -10.228 4.389 9.922 1.00 95.00 116 TYR A CA 1
ATOM 944 C C . TYR A 1 116 ? -11.730 4.509 9.664 1.00 95.00 116 TYR A C 1
ATOM 946 O O . TYR A 1 116 ? -12.500 4.783 10.594 1.00 95.00 116 TYR A O 1
ATOM 954 N N . ASN A 1 117 ? -12.149 4.228 8.430 1.00 90.00 117 ASN A N 1
ATOM 955 C CA . ASN A 1 117 ? -13.553 4.242 8.029 1.00 90.00 117 ASN A CA 1
ATOM 956 C C . ASN A 1 117 ? -14.347 3.112 8.703 1.00 90.00 117 ASN A C 1
ATOM 958 O O . ASN A 1 117 ? -15.518 3.279 9.046 1.00 90.00 117 ASN A O 1
ATOM 9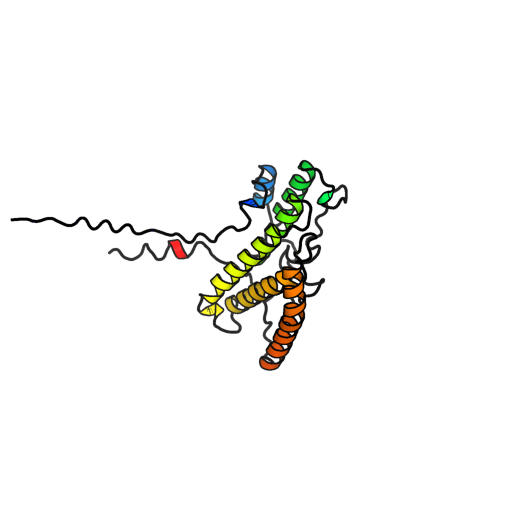62 N N . GLY A 1 118 ? -13.672 2.008 9.027 1.00 85.12 118 GLY A N 1
ATOM 963 C CA . GLY A 1 118 ? -14.235 0.842 9.693 1.00 85.12 118 GLY A CA 1
ATOM 964 C C . GLY A 1 118 ? -14.947 -0.120 8.758 1.00 85.12 118 GLY A C 1
ATOM 965 O O . GLY A 1 118 ? -15.542 -1.061 9.246 1.00 85.12 118 GLY A O 1
ATOM 966 N N . THR A 1 119 ? -14.915 0.107 7.455 1.00 79.94 119 THR A N 1
ATOM 967 C CA . THR A 1 119 ? -15.540 -0.750 6.449 1.00 79.94 119 THR A CA 1
ATOM 968 C C . THR A 1 119 ? -14.756 -0.635 5.146 1.00 79.94 119 THR A C 1
ATOM 970 O O . THR A 1 119 ? -13.939 0.283 4.991 1.00 79.94 119 THR A O 1
ATOM 973 N N . ASP A 1 120 ? -15.024 -1.549 4.222 1.00 76.31 120 ASP A N 1
ATOM 974 C CA . ASP A 1 120 ? -14.533 -1.497 2.854 1.00 76.31 120 ASP A CA 1
ATOM 975 C C . ASP A 1 120 ? -15.131 -0.262 2.167 1.00 76.31 120 ASP A C 1
ATOM 977 O O . ASP A 1 120 ? -16.300 -0.223 1.783 1.00 76.31 120 ASP A O 1
ATOM 981 N N . ASN A 1 121 ? -14.326 0.794 2.053 1.00 81.62 121 ASN A N 1
ATOM 982 C CA . ASN A 1 121 ? -14.757 2.084 1.526 1.00 81.62 121 ASN A CA 1
ATOM 983 C C . ASN A 1 121 ? -14.254 2.272 0.082 1.00 81.62 121 ASN A C 1
ATOM 985 O O . ASN A 1 121 ? -13.053 2.219 -0.198 1.00 81.62 121 ASN A O 1
ATOM 989 N N . GLN A 1 122 ? -15.179 2.537 -0.846 1.00 83.69 122 GLN A N 1
ATOM 990 C CA . GLN A 1 122 ? -14.864 2.748 -2.260 1.00 83.69 122 GLN A CA 1
ATOM 991 C C . GLN A 1 122 ? -13.907 3.926 -2.499 1.00 83.69 122 GLN A C 1
ATOM 993 O O . GLN A 1 122 ? -13.090 3.855 -3.413 1.00 83.69 122 GLN A O 1
ATOM 998 N N . GLU A 1 123 ? -13.961 4.983 -1.691 1.00 89.12 123 GLU A N 1
ATOM 999 C CA . GLU A 1 123 ? -13.041 6.121 -1.792 1.00 89.12 123 GLU A CA 1
ATOM 1000 C C . GLU A 1 123 ? -11.601 5.699 -1.486 1.00 89.12 123 GLU A C 1
ATOM 1002 O O . GLU A 1 123 ? -10.683 6.116 -2.190 1.00 89.12 123 GLU A O 1
ATOM 1007 N N . CYS A 1 124 ? -11.397 4.796 -0.517 1.00 90.62 124 CYS A N 1
ATOM 1008 C CA . CYS A 1 124 ? -10.080 4.214 -0.254 1.00 90.62 124 CYS A CA 1
ATOM 1009 C C . CYS A 1 124 ? -9.575 3.425 -1.473 1.00 90.62 124 CYS A C 1
ATOM 1011 O O . CYS A 1 124 ? -8.409 3.547 -1.845 1.00 90.62 124 CYS A O 1
ATOM 1013 N N . ASN A 1 125 ? -10.448 2.646 -2.125 1.00 87.62 125 ASN A N 1
ATOM 1014 C CA . ASN A 1 125 ? -10.104 1.903 -3.344 1.00 87.62 125 ASN A CA 1
ATOM 1015 C C . ASN A 1 125 ? -9.766 2.823 -4.519 1.00 87.62 125 ASN A C 1
ATOM 1017 O O . ASN A 1 125 ? -8.795 2.576 -5.237 1.00 87.62 125 ASN A O 1
ATOM 1021 N N . ASP A 1 126 ? -10.554 3.879 -4.714 1.00 87.81 126 ASP A N 1
ATOM 1022 C CA . ASP A 1 126 ? -10.350 4.851 -5.786 1.00 87.81 126 ASP A CA 1
ATOM 1023 C C . ASP A 1 126 ? -9.036 5.631 -5.556 1.00 87.81 126 ASP A C 1
ATOM 1025 O O . ASP A 1 126 ? -8.257 5.803 -6.499 1.00 87.81 126 ASP A O 1
ATOM 1029 N N . ALA A 1 127 ? -8.727 6.008 -4.307 1.00 91.69 127 ALA A N 1
ATOM 1030 C CA . ALA A 1 127 ? -7.449 6.614 -3.927 1.00 91.69 127 ALA A CA 1
ATOM 1031 C C . ALA A 1 127 ? -6.265 5.666 -4.151 1.00 91.69 127 ALA A C 1
ATOM 1033 O O . ALA A 1 127 ? -5.272 6.056 -4.762 1.00 91.69 127 ALA A O 1
ATOM 1034 N N . PHE A 1 128 ? -6.383 4.400 -3.741 1.00 92.19 128 PHE A N 1
ATOM 1035 C CA . PHE A 1 128 ? -5.338 3.401 -3.956 1.00 92.19 128 PHE A CA 1
ATOM 1036 C C . PHE A 1 128 ? -5.058 3.167 -5.444 1.00 92.19 128 PHE A C 1
ATOM 1038 O O . PHE A 1 128 ? -3.901 3.162 -5.873 1.00 92.19 128 PHE A O 1
ATOM 1045 N N . TYR A 1 129 ? -6.114 3.038 -6.253 1.00 90.62 129 TYR A N 1
ATOM 1046 C CA . TYR A 1 129 ? -6.000 2.933 -7.706 1.00 90.62 129 TYR A CA 1
ATOM 1047 C C . TYR A 1 129 ? -5.285 4.150 -8.306 1.00 90.62 129 TYR A C 1
ATOM 1049 O O . TYR A 1 129 ? -4.376 3.982 -9.122 1.00 90.62 129 TYR A O 1
ATOM 1057 N N . ALA A 1 130 ? -5.662 5.363 -7.893 1.00 90.75 130 ALA A N 1
ATOM 1058 C CA . ALA A 1 130 ? -5.033 6.593 -8.361 1.00 90.75 130 ALA A CA 1
ATOM 1059 C C . ALA A 1 130 ? -3.546 6.661 -7.972 1.00 90.75 130 ALA A C 1
ATOM 1061 O O . ALA A 1 130 ? -2.708 6.944 -8.826 1.00 90.75 130 ALA A O 1
ATOM 1062 N N . THR A 1 131 ? -3.193 6.297 -6.735 1.00 93.94 131 THR A N 1
ATOM 1063 C CA . THR A 1 131 ? -1.795 6.225 -6.287 1.00 93.94 131 THR A CA 1
ATOM 1064 C C . THR A 1 131 ? -0.984 5.225 -7.111 1.00 93.94 131 THR A C 1
ATOM 1066 O O . THR A 1 131 ? 0.104 5.555 -7.580 1.00 93.94 131 THR A O 1
ATOM 1069 N N . LEU A 1 132 ? -1.495 4.011 -7.346 1.00 93.44 132 LEU A N 1
ATOM 1070 C CA . LEU A 1 132 ? -0.799 3.024 -8.180 1.00 93.44 132 LEU A CA 1
ATOM 1071 C C . LEU A 1 132 ? -0.664 3.485 -9.636 1.00 93.44 132 LEU A C 1
ATOM 1073 O O . LEU A 1 132 ? 0.342 3.188 -10.285 1.00 93.44 132 LEU A O 1
ATOM 1077 N N . ARG A 1 133 ? -1.649 4.231 -10.148 1.00 91.69 133 ARG A N 1
ATOM 1078 C CA . ARG A 1 133 ? -1.580 4.823 -11.483 1.00 91.69 133 ARG A CA 1
ATOM 1079 C C . ARG A 1 133 ? -0.492 5.891 -11.573 1.00 91.69 133 ARG A C 1
ATOM 1081 O O . ARG A 1 133 ? 0.286 5.858 -12.524 1.00 91.69 133 ARG A O 1
ATOM 1088 N N . ASP A 1 134 ? -0.380 6.757 -10.573 1.00 92.88 134 ASP A N 1
ATOM 1089 C CA . ASP A 1 134 ? 0.689 7.755 -10.503 1.00 92.88 134 ASP A CA 1
ATOM 1090 C C . ASP A 1 134 ? 2.070 7.088 -10.419 1.00 92.88 134 ASP A C 1
ATOM 1092 O O . ASP A 1 134 ? 3.007 7.514 -11.095 1.00 92.88 134 ASP A O 1
ATOM 1096 N N . ILE A 1 135 ? 2.190 5.990 -9.660 1.00 94.12 135 ILE A N 1
ATOM 1097 C CA . ILE A 1 135 ? 3.418 5.185 -9.591 1.00 94.12 135 ILE A CA 1
ATOM 1098 C C . ILE A 1 135 ? 3.767 4.601 -10.967 1.00 94.12 135 ILE A C 1
ATOM 1100 O O . ILE A 1 135 ? 4.917 4.683 -11.408 1.00 94.12 135 ILE A O 1
ATOM 1104 N N . TYR A 1 136 ? 2.784 4.020 -11.662 1.00 93.44 136 TYR A N 1
ATOM 1105 C CA . TYR A 1 136 ? 2.957 3.510 -13.022 1.00 93.44 136 TYR A CA 1
ATOM 1106 C C . TYR A 1 136 ? 3.447 4.611 -13.970 1.00 93.44 136 TYR A C 1
ATOM 1108 O O . TYR A 1 136 ? 4.456 4.430 -14.655 1.00 93.44 136 TYR A O 1
ATOM 1116 N N . ASP A 1 137 ? 2.758 5.755 -13.989 1.00 92.38 137 ASP A N 1
ATOM 1117 C CA . ASP A 1 137 ? 3.052 6.860 -14.900 1.00 92.38 137 ASP A CA 1
ATOM 1118 C C . ASP A 1 137 ? 4.424 7.487 -14.592 1.00 92.38 137 ASP A C 1
ATOM 1120 O O . ASP A 1 137 ? 5.139 7.889 -15.513 1.00 92.38 137 ASP A O 1
ATOM 1124 N N . ALA A 1 138 ? 4.842 7.516 -13.322 1.00 92.19 138 ALA A N 1
ATOM 1125 C CA . ALA A 1 138 ? 6.180 7.949 -12.928 1.00 92.19 138 ALA A CA 1
ATOM 1126 C C . ALA A 1 138 ? 7.275 7.049 -13.519 1.00 92.19 138 ALA A C 1
ATOM 1128 O O . ALA A 1 138 ? 8.250 7.561 -14.069 1.00 92.19 138 ALA A O 1
ATOM 1129 N N . TYR A 1 139 ? 7.115 5.721 -13.472 1.00 93.56 139 TYR A N 1
ATOM 1130 C CA . TYR A 1 139 ? 8.079 4.814 -14.099 1.00 93.56 139 TYR A CA 1
ATOM 1131 C C . TYR A 1 139 ? 8.010 4.847 -15.629 1.00 93.56 139 TYR A C 1
ATOM 1133 O O . TYR A 1 139 ? 9.062 4.845 -16.268 1.00 93.56 139 TYR A O 1
ATOM 1141 N N . GLU A 1 140 ? 6.819 4.921 -16.229 1.00 92.19 140 GLU A N 1
ATOM 1142 C CA . GLU A 1 140 ? 6.621 4.964 -17.690 1.00 92.19 140 GLU A CA 1
ATOM 1143 C C . GLU A 1 140 ? 7.331 6.150 -18.360 1.00 92.19 140 GLU A C 1
ATOM 1145 O O . GLU A 1 140 ? 7.822 6.036 -19.485 1.00 92.19 140 GLU A O 1
ATOM 1150 N N . LYS A 1 141 ? 7.439 7.282 -17.656 1.00 91.94 141 LYS A N 1
ATOM 1151 C CA . LYS A 1 141 ? 8.163 8.473 -18.127 1.00 91.94 141 LYS A CA 1
ATOM 1152 C C . LYS A 1 141 ? 9.686 8.303 -18.138 1.00 91.94 141 LYS A C 1
ATOM 1154 O O . LYS A 1 141 ? 10.382 9.094 -18.771 1.00 91.94 141 LYS A O 1
ATOM 1159 N N . THR A 1 142 ? 10.227 7.294 -17.454 1.00 90.88 142 THR A N 1
ATOM 1160 C CA . THR A 1 142 ? 11.674 7.039 -17.422 1.00 90.88 142 THR A CA 1
ATOM 1161 C C . THR A 1 142 ? 12.115 6.160 -18.594 1.00 90.88 142 THR A C 1
ATOM 1163 O O . THR A 1 142 ? 11.413 5.229 -18.989 1.00 90.88 142 THR A O 1
ATOM 1166 N N . LYS A 1 143 ? 13.333 6.387 -19.111 1.00 91.69 143 LYS A N 1
ATOM 1167 C CA . LYS A 1 143 ? 13.931 5.517 -20.145 1.00 91.69 143 LYS A CA 1
ATOM 1168 C C . LYS A 1 143 ? 14.010 4.058 -19.688 1.00 91.69 143 LYS A C 1
ATOM 1170 O O . LYS A 1 143 ? 13.706 3.153 -20.457 1.00 91.69 143 LYS A O 1
ATOM 1175 N N . GLU A 1 144 ? 14.386 3.834 -18.427 1.00 89.12 144 GLU A N 1
ATOM 1176 C CA . GLU A 1 144 ? 14.458 2.487 -17.859 1.00 89.12 144 GLU A CA 1
ATOM 1177 C C . GLU A 1 144 ? 13.076 1.830 -17.799 1.00 89.12 144 GLU A C 1
ATOM 1179 O O . GLU A 1 144 ? 12.956 0.656 -18.134 1.00 89.12 144 GLU A O 1
ATOM 1184 N N . GLY A 1 145 ? 12.024 2.569 -17.436 1.00 90.56 145 GLY A N 1
ATOM 1185 C CA . GLY A 1 145 ? 10.656 2.050 -17.380 1.00 90.56 145 GLY A CA 1
ATOM 1186 C C . GLY A 1 145 ? 10.098 1.617 -18.735 1.00 90.56 145 GLY A C 1
ATOM 1187 O O . GLY A 1 145 ? 9.224 0.751 -18.782 1.00 90.56 145 GLY A O 1
ATOM 1188 N N . GLN A 1 146 ? 10.628 2.149 -19.838 1.00 90.62 146 GLN A N 1
ATOM 1189 C CA . GLN A 1 146 ? 10.282 1.739 -21.204 1.00 90.62 146 GLN A CA 1
ATOM 1190 C C . GLN A 1 146 ? 11.099 0.534 -21.695 1.00 90.62 146 GLN A C 1
ATOM 1192 O O . GLN A 1 146 ? 10.711 -0.110 -22.667 1.00 90.62 146 GLN A O 1
ATOM 1197 N N . GLN A 1 147 ? 12.201 0.191 -21.020 1.00 89.88 147 GLN A N 1
ATOM 1198 C CA . GLN A 1 147 ? 13.100 -0.888 -21.419 1.00 89.88 147 GLN A CA 1
ATOM 1199 C C . GLN A 1 147 ? 12.760 -2.205 -20.691 1.00 89.88 147 GLN A C 1
ATOM 1201 O O . GLN A 1 147 ? 12.945 -2.294 -19.475 1.00 89.88 147 GLN A O 1
ATOM 1206 N N . PRO A 1 148 ? 12.330 -3.265 -21.404 1.00 90.81 148 PRO A N 1
ATOM 1207 C CA . PRO A 1 148 ? 12.007 -4.546 -20.785 1.00 90.81 148 PRO A CA 1
ATOM 1208 C C . PRO A 1 148 ? 13.158 -5.132 -19.962 1.00 90.81 148 PRO A C 1
ATOM 1210 O O . PRO A 1 148 ? 14.322 -5.113 -20.366 1.00 90.81 148 PRO A O 1
ATOM 1213 N N . GLY A 1 149 ? 12.822 -5.692 -18.801 1.00 86.94 149 GLY A N 1
ATOM 1214 C CA . GLY A 1 149 ? 13.784 -6.369 -17.932 1.00 86.94 149 GLY A CA 1
ATOM 1215 C C . GLY A 1 149 ? 14.680 -5.449 -17.095 1.00 86.94 149 GLY A C 1
ATOM 1216 O O . GLY A 1 149 ? 15.574 -5.962 -16.417 1.00 86.94 149 GLY A O 1
ATOM 1217 N N . THR A 1 150 ? 14.456 -4.134 -17.084 1.00 92.31 150 THR A N 1
ATOM 1218 C CA . THR A 1 150 ? 15.036 -3.244 -16.066 1.00 92.31 150 THR A CA 1
ATOM 1219 C C . THR A 1 150 ? 14.220 -3.292 -14.770 1.00 92.31 150 THR A C 1
ATOM 1221 O O . THR A 1 150 ? 13.071 -3.742 -14.745 1.00 92.31 150 THR A O 1
ATOM 1224 N N . LYS A 1 151 ? 14.805 -2.785 -13.681 1.00 93.50 151 LYS A N 1
ATOM 1225 C CA . LYS A 1 151 ? 14.113 -2.612 -12.400 1.00 93.50 151 LYS A CA 1
ATOM 1226 C C . LYS A 1 151 ? 12.894 -1.691 -12.535 1.00 93.50 151 LYS A C 1
ATOM 1228 O O . LYS A 1 151 ? 11.817 -2.035 -12.062 1.00 93.50 151 LYS A O 1
ATOM 1233 N N . ALA A 1 152 ? 13.056 -0.539 -13.189 1.00 93.88 152 ALA A N 1
ATOM 1234 C CA . ALA A 1 152 ? 11.974 0.425 -13.387 1.00 93.88 152 ALA A CA 1
ATOM 1235 C C . ALA A 1 152 ? 10.820 -0.175 -14.201 1.00 93.88 152 ALA A C 1
ATOM 1237 O O . ALA A 1 152 ? 9.660 0.003 -13.839 1.00 93.88 152 ALA A O 1
ATOM 1238 N N . TRP A 1 153 ? 11.125 -0.950 -15.248 1.00 93.50 153 TRP A N 1
ATOM 1239 C CA . TRP A 1 153 ? 10.107 -1.653 -16.024 1.00 93.50 153 TRP A CA 1
ATOM 1240 C C . TRP A 1 153 ? 9.360 -2.685 -15.173 1.00 93.50 153 TRP A C 1
ATOM 1242 O O . TRP A 1 153 ? 8.135 -2.698 -15.182 1.00 93.50 153 TRP A O 1
ATOM 1252 N N . ARG A 1 154 ? 10.059 -3.489 -14.360 1.00 93.12 154 ARG A N 1
ATOM 1253 C CA . ARG A 1 154 ? 9.410 -4.443 -13.441 1.00 93.12 154 ARG A CA 1
ATOM 1254 C C . ARG A 1 154 ? 8.511 -3.755 -12.408 1.00 93.12 154 ARG A C 1
ATOM 1256 O O . ARG A 1 154 ? 7.398 -4.211 -12.166 1.00 93.12 154 ARG A O 1
ATOM 1263 N N . CYS A 1 155 ? 8.968 -2.646 -11.827 1.00 94.69 155 CYS A N 1
ATOM 1264 C CA . CYS A 1 155 ? 8.178 -1.845 -10.889 1.00 94.69 155 CYS A CA 1
ATOM 1265 C C . CYS A 1 155 ? 6.933 -1.239 -11.540 1.00 94.69 155 CYS A C 1
ATOM 1267 O O . CYS A 1 155 ? 5.853 -1.264 -10.954 1.00 94.69 155 CYS A O 1
ATOM 1269 N N . LYS A 1 156 ? 7.067 -0.759 -12.779 1.00 94.19 156 LYS A N 1
ATOM 1270 C CA . LYS A 1 156 ? 5.942 -0.296 -13.591 1.00 94.19 156 LYS A CA 1
ATOM 1271 C C . LYS A 1 156 ? 4.907 -1.401 -13.803 1.00 94.19 156 LYS A C 1
ATOM 1273 O O . LYS A 1 156 ? 3.718 -1.171 -13.599 1.00 94.19 156 LYS A O 1
ATOM 1278 N N . ILE A 1 157 ? 5.353 -2.591 -14.208 1.00 92.19 157 ILE A N 1
ATOM 1279 C CA . ILE A 1 157 ? 4.471 -3.739 -14.448 1.00 92.19 157 ILE A CA 1
ATOM 1280 C C . ILE A 1 157 ? 3.765 -4.161 -13.154 1.00 92.19 157 ILE A C 1
ATOM 1282 O O . ILE A 1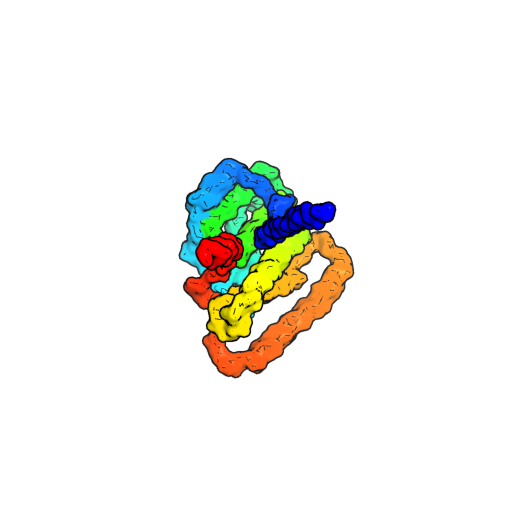 157 ? 2.554 -4.364 -13.175 1.00 92.19 157 ILE A O 1
ATOM 1286 N N . LEU A 1 158 ? 4.471 -4.185 -12.018 1.00 92.62 158 LEU A N 1
ATOM 1287 C CA . LEU A 1 158 ? 3.864 -4.450 -10.711 1.00 92.62 158 LEU A CA 1
ATOM 1288 C C . LEU A 1 158 ? 2.767 -3.427 -10.361 1.00 92.62 158 LEU A C 1
ATOM 1290 O O . LEU A 1 158 ? 1.654 -3.826 -10.026 1.00 92.62 158 LEU A O 1
ATOM 1294 N N . ALA A 1 159 ? 3.045 -2.126 -10.493 1.00 93.69 159 ALA A N 1
ATOM 1295 C CA . ALA A 1 159 ? 2.067 -1.070 -10.213 1.00 93.69 159 ALA A CA 1
ATOM 1296 C C . ALA A 1 159 ? 0.836 -1.152 -11.136 1.00 93.69 159 ALA A C 1
ATOM 1298 O O . ALA A 1 159 ? -0.301 -1.079 -10.666 1.00 93.69 159 ALA A O 1
ATOM 1299 N N . SER A 1 160 ? 1.053 -1.374 -12.439 1.00 90.56 160 SER A N 1
ATOM 1300 C CA . SER A 1 160 ? -0.019 -1.598 -13.420 1.00 90.56 160 SER A CA 1
ATOM 1301 C C . SER A 1 160 ? -0.910 -2.761 -13.004 1.00 90.56 160 SER A C 1
ATOM 1303 O O . SER A 1 160 ? -2.134 -2.636 -12.935 1.00 90.56 160 SER A O 1
ATOM 1305 N N . ASP A 1 161 ? -0.292 -3.895 -12.697 1.00 87.75 161 ASP A N 1
ATOM 1306 C CA . ASP A 1 161 ? -1.005 -5.126 -12.412 1.00 87.75 161 ASP A CA 1
ATOM 1307 C C . ASP A 1 161 ? -1.782 -5.049 -11.105 1.00 87.75 161 ASP A C 1
ATOM 1309 O O . ASP A 1 161 ? -2.958 -5.410 -11.087 1.00 87.75 161 ASP A O 1
ATOM 1313 N N . MET A 1 162 ? -1.179 -4.493 -10.055 1.00 87.88 162 MET A N 1
ATOM 1314 C CA . MET A 1 162 ? -1.879 -4.220 -8.804 1.00 87.88 162 MET A CA 1
ATOM 1315 C C . MET A 1 162 ? -3.065 -3.281 -9.019 1.00 87.88 162 MET A C 1
ATOM 1317 O O . MET A 1 162 ? -4.152 -3.582 -8.534 1.00 87.88 162 MET A O 1
ATOM 1321 N N . SER A 1 163 ? -2.906 -2.203 -9.799 1.00 85.81 163 SER A N 1
ATOM 1322 C CA . SER A 1 163 ? -4.001 -1.256 -10.053 1.00 85.81 163 SER A CA 1
ATOM 1323 C C . SER A 1 163 ? -5.171 -1.928 -10.774 1.00 85.81 163 SER A C 1
ATOM 1325 O O . SER A 1 163 ? -6.331 -1.726 -10.423 1.00 85.81 163 SER A O 1
ATOM 1327 N N . SER A 1 164 ? -4.870 -2.790 -11.747 1.00 78.62 164 SER A N 1
ATOM 1328 C CA . SER A 1 164 ? -5.870 -3.514 -12.522 1.00 78.62 164 SER A CA 1
ATOM 1329 C C . SER A 1 164 ? -6.598 -4.553 -11.669 1.00 78.62 164 SER A C 1
ATOM 1331 O O . SER A 1 164 ? -7.823 -4.640 -11.713 1.00 78.62 164 SER A O 1
ATOM 1333 N N . ILE A 1 165 ? -5.864 -5.305 -10.849 1.00 71.88 165 ILE A N 1
ATOM 1334 C CA . ILE A 1 165 ? -6.424 -6.373 -10.020 1.00 71.88 165 ILE A CA 1
ATOM 1335 C C . ILE A 1 165 ? -7.186 -5.839 -8.814 1.00 71.88 165 ILE A C 1
ATOM 1337 O O . ILE A 1 165 ? -8.265 -6.348 -8.536 1.00 71.88 165 ILE A O 1
ATOM 1341 N N . PHE A 1 166 ? -6.713 -4.802 -8.123 1.00 65.56 166 PHE A N 1
ATOM 1342 C CA . PHE A 1 166 ? -7.474 -4.218 -7.010 1.00 65.56 166 PHE A CA 1
ATOM 1343 C C . PHE A 1 166 ? -8.796 -3.616 -7.452 1.00 65.56 166 PHE A C 1
ATOM 1345 O O . PHE A 1 166 ? -9.820 -3.796 -6.792 1.00 65.56 166 PHE A O 1
ATOM 1352 N N . ARG A 1 167 ? -8.806 -3.029 -8.646 1.00 62.09 167 ARG A N 1
ATOM 1353 C CA . ARG A 1 167 ? -10.027 -2.579 -9.304 1.00 62.09 167 ARG A CA 1
ATOM 1354 C C . ARG A 1 167 ? -10.945 -3.727 -9.755 1.00 62.09 167 ARG A C 1
ATOM 1356 O O . ARG A 1 167 ? -11.993 -3.452 -10.309 1.00 62.09 167 ARG A O 1
ATOM 1363 N N . THR A 1 168 ? -10.569 -4.990 -9.569 1.00 57.19 168 THR A N 1
ATOM 1364 C CA . THR A 1 168 ? -11.311 -6.139 -10.105 1.00 57.19 168 THR A CA 1
ATOM 1365 C C . THR A 1 168 ? -11.664 -7.186 -9.039 1.00 57.19 168 THR A C 1
ATOM 1367 O O . THR A 1 168 ? -12.777 -7.699 -9.030 1.00 57.19 168 THR A O 1
ATOM 1370 N N . ILE A 1 169 ? -10.730 -7.513 -8.140 1.00 52.44 169 ILE A N 1
ATOM 1371 C CA . ILE A 1 169 ? -10.862 -8.549 -7.101 1.00 52.44 169 ILE A CA 1
ATOM 1372 C C . ILE A 1 169 ? -11.287 -7.943 -5.758 1.00 52.44 169 ILE A C 1
ATOM 1374 O O . ILE A 1 169 ? -12.099 -8.533 -5.054 1.00 52.44 169 ILE A O 1
ATOM 1378 N N . PHE A 1 170 ? -10.759 -6.767 -5.412 1.00 53.94 170 PHE A N 1
ATOM 1379 C CA . PHE A 1 170 ? -10.870 -6.184 -4.065 1.00 53.94 170 PHE A CA 1
ATOM 1380 C C . PHE A 1 170 ? -11.854 -5.008 -3.980 1.00 53.94 170 PHE A C 1
ATOM 1382 O O . PHE A 1 170 ? -11.979 -4.364 -2.946 1.00 53.94 170 PHE A O 1
ATOM 1389 N N . THR A 1 171 ? -12.560 -4.718 -5.073 1.00 49.28 171 THR A N 1
ATOM 1390 C CA . THR A 1 171 ? -13.458 -3.557 -5.199 1.00 49.28 171 THR A CA 1
ATOM 1391 C C . THR A 1 171 ? -14.879 -3.838 -4.741 1.00 49.28 171 THR A C 1
ATOM 1393 O O . THR A 1 171 ? -15.672 -2.905 -4.717 1.00 49.28 171 THR A O 1
ATOM 1396 N N . ALA A 1 172 ? -15.205 -5.084 -4.381 1.00 47.53 172 ALA A N 1
ATOM 1397 C CA . ALA A 1 172 ? -16.506 -5.478 -3.844 1.00 47.53 172 ALA A CA 1
ATOM 1398 C C . ALA A 1 172 ? -16.711 -4.978 -2.406 1.00 47.53 172 ALA A C 1
ATOM 1400 O O . ALA A 1 172 ? -16.929 -5.775 -1.507 1.00 47.53 172 ALA A O 1
ATOM 1401 N N . GLY A 1 173 ? -16.628 -3.662 -2.201 1.00 47.38 173 GLY A N 1
ATOM 1402 C CA . GLY A 1 173 ? -17.253 -3.029 -1.047 1.00 47.38 173 GLY A CA 1
ATOM 1403 C C . GLY A 1 173 ? -18.776 -3.059 -1.196 1.00 47.38 173 GLY A C 1
ATOM 1404 O O . GLY A 1 173 ? -19.300 -3.183 -2.309 1.00 47.38 173 GLY A O 1
ATOM 1405 N N . ASP A 1 174 ? -19.486 -2.913 -0.081 1.00 44.41 174 ASP A N 1
ATOM 1406 C CA . ASP A 1 174 ? -20.951 -3.033 -0.008 1.00 44.41 174 ASP A CA 1
ATOM 1407 C C . ASP A 1 174 ? -21.721 -1.978 -0.840 1.00 44.41 174 ASP A C 1
ATOM 1409 O O . ASP A 1 174 ? -22.923 -2.119 -1.057 1.00 44.41 174 ASP A O 1
ATOM 1413 N N . ASP A 1 175 ? -21.028 -0.958 -1.364 1.00 49.19 175 ASP A N 1
ATOM 1414 C CA . ASP A 1 175 ? -21.591 0.206 -2.070 1.00 49.19 175 ASP A CA 1
ATOM 1415 C C . ASP A 1 175 ? -21.249 0.270 -3.581 1.00 49.19 175 ASP A C 1
ATOM 1417 O O . ASP A 1 175 ? -21.254 1.338 -4.207 1.00 49.19 175 ASP A O 1
ATOM 1421 N N . ILE A 1 176 ? -20.953 -0.864 -4.234 1.00 53.69 176 ILE A N 1
ATOM 1422 C CA . ILE A 1 176 ? -20.824 -0.871 -5.702 1.00 53.69 176 ILE A CA 1
ATOM 1423 C C . ILE A 1 176 ? -22.189 -0.572 -6.351 1.00 53.69 176 ILE A C 1
ATOM 1425 O O . ILE A 1 176 ? -23.126 -1.369 -6.297 1.00 53.69 176 ILE A O 1
ATOM 1429 N N . SER A 1 177 ? -22.272 0.521 -7.113 1.00 51.00 177 SER A N 1
ATOM 1430 C CA . SER A 1 177 ? -23.401 0.753 -8.020 1.00 51.00 177 SER A CA 1
ATOM 1431 C C . SER A 1 177 ? -23.479 -0.319 -9.122 1.00 51.00 177 SER A C 1
ATOM 1433 O O . SER A 1 177 ? -22.466 -0.734 -9.688 1.00 51.00 177 SER A O 1
ATOM 1435 N N . ALA A 1 178 ? -24.691 -0.747 -9.495 1.00 51.44 178 ALA A N 1
ATOM 1436 C CA . ALA A 1 178 ? -24.923 -1.821 -10.478 1.00 51.44 178 ALA A CA 1
ATOM 1437 C C . ALA A 1 178 ? -24.193 -1.624 -11.829 1.00 51.44 178 ALA A C 1
ATOM 1439 O O . ALA A 1 178 ? -23.827 -2.591 -12.504 1.00 51.44 178 ALA A O 1
ATOM 1440 N N . SER A 1 179 ? -23.931 -0.373 -12.221 1.00 50.00 179 SER A N 1
ATOM 1441 C CA . SER A 1 179 ? -23.156 -0.033 -13.418 1.00 50.00 179 SER A CA 1
ATOM 1442 C C . SER A 1 179 ? -21.665 -0.359 -13.275 1.00 50.00 179 SER A C 1
ATOM 1444 O O . SER A 1 179 ? -21.070 -0.900 -14.207 1.00 50.00 179 SER A O 1
ATOM 1446 N N . ARG A 1 180 ? -21.062 -0.097 -12.109 1.00 51.44 180 ARG A N 1
ATOM 1447 C CA . ARG A 1 180 ? -19.668 -0.457 -11.814 1.00 51.44 180 ARG A CA 1
ATOM 1448 C C . ARG A 1 180 ? -19.505 -1.976 -11.744 1.00 51.44 180 ARG A C 1
ATOM 1450 O O . ARG A 1 180 ? -18.589 -2.493 -12.375 1.00 51.44 180 ARG A O 1
ATOM 1457 N N . PHE A 1 181 ? -20.438 -2.694 -11.112 1.00 51.84 181 PHE A N 1
ATOM 1458 C CA . PHE A 1 181 ? -20.446 -4.166 -11.099 1.00 51.84 181 PHE A CA 1
ATOM 1459 C C . PHE A 1 181 ? -20.477 -4.759 -12.515 1.00 51.84 181 PHE A C 1
ATOM 1461 O O . PHE A 1 181 ? -19.699 -5.655 -12.837 1.00 51.84 181 PHE A O 1
ATOM 1468 N N . SER A 1 182 ? -21.331 -4.217 -13.388 1.00 44.56 182 SER A N 1
ATOM 1469 C CA . SER A 1 182 ? -21.456 -4.672 -14.779 1.00 44.56 182 SER A CA 1
ATOM 1470 C C . SER A 1 182 ? -20.172 -4.449 -15.580 1.00 44.56 182 SER A C 1
ATOM 1472 O O . SER A 1 182 ? -19.763 -5.316 -16.349 1.00 44.56 182 SER A O 1
ATOM 1474 N N . ILE A 1 183 ? -19.506 -3.310 -15.369 1.00 53.75 183 ILE A N 1
ATOM 1475 C CA . ILE A 1 183 ? -18.195 -3.044 -15.961 1.00 53.75 183 ILE A CA 1
ATOM 1476 C C . ILE A 1 183 ? -17.187 -4.070 -15.425 1.00 53.75 183 ILE A C 1
ATOM 1478 O O . ILE A 1 183 ? -16.574 -4.766 -16.226 1.00 53.75 183 ILE A O 1
ATOM 1482 N N . PHE A 1 184 ? -17.081 -4.261 -14.105 1.00 52.84 184 PHE A N 1
ATOM 1483 C CA . PHE A 1 184 ? -16.142 -5.210 -13.489 1.00 52.84 184 PHE A CA 1
ATOM 1484 C C . PHE A 1 184 ? -16.320 -6.654 -13.963 1.00 52.84 184 PHE A C 1
ATOM 1486 O O . PHE A 1 184 ? -15.343 -7.291 -14.370 1.00 52.84 184 PHE A O 1
ATOM 1493 N N . ALA A 1 185 ? -17.557 -7.147 -14.011 1.00 49.34 185 ALA A N 1
ATOM 1494 C CA . ALA A 1 185 ? -17.875 -8.484 -14.504 1.00 49.34 185 ALA A CA 1
ATOM 1495 C C . ALA A 1 185 ? -17.429 -8.701 -15.963 1.00 49.34 185 ALA A C 1
ATOM 1497 O O . ALA A 1 185 ? -17.066 -9.816 -16.334 1.00 49.34 185 ALA A O 1
ATOM 1498 N N . MET A 1 186 ? -17.392 -7.640 -16.780 1.00 52.09 186 MET A N 1
ATOM 1499 C CA . MET A 1 186 ? -16.907 -7.711 -18.160 1.00 52.09 186 MET A CA 1
ATOM 1500 C C . MET A 1 186 ? -15.385 -7.565 -18.280 1.00 52.09 186 MET A C 1
ATOM 1502 O O . MET A 1 186 ? -14.794 -8.253 -19.102 1.00 52.09 186 MET A O 1
ATOM 1506 N N . ILE A 1 187 ? -14.709 -6.724 -17.489 1.00 50.81 187 ILE A N 1
ATOM 1507 C CA . ILE A 1 187 ? -13.243 -6.530 -17.615 1.00 50.81 187 ILE A CA 1
ATOM 1508 C C . ILE A 1 187 ? -12.409 -7.598 -16.900 1.00 50.81 187 ILE A C 1
ATOM 1510 O O . ILE A 1 187 ? -11.265 -7.819 -17.304 1.00 50.81 187 ILE A O 1
ATOM 1514 N N . THR A 1 188 ? -12.948 -8.289 -15.887 1.00 50.78 188 THR A N 1
ATOM 1515 C CA . THR A 1 188 ? -12.209 -9.331 -15.142 1.00 50.78 188 THR A CA 1
ATOM 1516 C C . THR A 1 188 ? -11.711 -10.459 -16.055 1.00 50.78 188 THR A C 1
ATOM 1518 O O . THR A 1 188 ? -10.503 -10.718 -16.081 1.00 50.78 188 THR A O 1
ATOM 1521 N N . PRO A 1 189 ? -12.576 -11.100 -16.871 1.00 49.06 189 PRO A N 1
ATOM 1522 C CA . PRO A 1 189 ? -12.156 -12.205 -17.727 1.00 49.06 189 PRO A CA 1
ATOM 1523 C C . PRO A 1 189 ? -11.227 -11.730 -18.847 1.00 49.06 189 PRO A C 1
ATOM 1525 O O . PRO A 1 189 ? -10.270 -12.425 -19.176 1.00 49.06 189 PRO A O 1
ATOM 1528 N N . PHE A 1 190 ? -11.457 -10.530 -19.394 1.00 50.59 190 PHE A N 1
ATOM 1529 C CA . PHE A 1 190 ? -10.606 -9.951 -20.437 1.00 50.59 190 PHE A CA 1
ATOM 1530 C C . PHE A 1 190 ? -9.207 -9.614 -19.925 1.00 50.59 190 PHE A C 1
ATOM 1532 O O . PHE A 1 190 ? -8.235 -9.892 -20.616 1.00 50.59 190 PHE A O 1
ATOM 1539 N N . THR A 1 191 ? -9.081 -9.068 -18.715 1.00 53.34 191 THR A N 1
ATOM 1540 C CA . THR A 1 191 ? -7.780 -8.770 -18.098 1.00 53.34 191 THR A CA 1
ATOM 1541 C C . THR A 1 191 ? -6.992 -10.052 -17.830 1.00 53.34 191 THR A C 1
ATOM 1543 O O . THR A 1 191 ? -5.812 -10.137 -18.171 1.00 53.34 191 THR A O 1
ATOM 1546 N N . ILE A 1 192 ? -7.651 -11.079 -17.281 1.00 52.66 192 ILE A N 1
ATOM 1547 C CA . ILE A 1 192 ? -7.038 -12.393 -17.043 1.00 52.66 192 ILE A CA 1
ATOM 1548 C C . ILE A 1 192 ? -6.617 -13.036 -18.375 1.00 52.66 192 ILE A C 1
ATOM 1550 O O . ILE A 1 192 ? -5.482 -13.493 -18.504 1.00 52.66 192 ILE A O 1
ATOM 1554 N N . ALA A 1 193 ? -7.485 -13.011 -19.391 1.00 50.62 193 ALA A N 1
ATOM 1555 C CA . ALA A 1 193 ? -7.194 -13.559 -20.715 1.00 50.62 193 ALA A CA 1
ATOM 1556 C C . ALA A 1 193 ? -6.058 -12.809 -21.431 1.00 50.62 193 ALA A C 1
ATOM 1558 O O . ALA A 1 193 ? -5.168 -13.449 -21.989 1.00 50.62 193 ALA A O 1
ATOM 1559 N N . ASN A 1 194 ? -6.019 -11.473 -21.364 1.00 52.00 194 ASN A N 1
ATOM 1560 C CA . ASN A 1 194 ? -4.932 -10.684 -21.952 1.00 52.00 194 ASN A CA 1
ATOM 1561 C C . ASN A 1 194 ? -3.590 -10.981 -21.282 1.00 52.00 194 ASN A C 1
ATOM 1563 O O . ASN A 1 194 ? -2.584 -11.095 -21.975 1.00 52.00 194 ASN A O 1
ATOM 1567 N N . LYS A 1 195 ? -3.561 -11.167 -19.956 1.00 54.66 195 LYS A N 1
ATOM 1568 C CA . LYS A 1 195 ? -2.336 -11.581 -19.257 1.00 54.66 195 LYS A CA 1
ATOM 1569 C C . LYS A 1 195 ? -1.873 -12.975 -19.676 1.00 54.66 195 LYS A C 1
ATOM 1571 O O . LYS A 1 195 ? -0.674 -13.187 -19.844 1.00 54.66 195 LYS A O 1
ATOM 1576 N N . ILE A 1 196 ? -2.800 -13.912 -19.892 1.00 53.22 196 ILE A N 1
ATOM 1577 C CA . ILE A 1 196 ? -2.478 -15.247 -20.422 1.00 53.22 196 ILE A CA 1
ATOM 1578 C C . ILE A 1 196 ? -1.892 -15.129 -21.839 1.00 53.22 196 ILE A C 1
ATOM 1580 O O . ILE A 1 196 ? -0.847 -15.715 -22.111 1.00 53.22 196 ILE A O 1
ATOM 1584 N N . MET A 1 197 ? -2.488 -14.311 -22.714 1.00 46.66 197 MET A N 1
ATOM 1585 C CA . MET A 1 197 ? -1.981 -14.093 -24.076 1.00 46.66 197 MET A CA 1
ATOM 1586 C C . MET A 1 197 ? -0.630 -13.358 -24.106 1.00 46.66 197 MET A C 1
ATOM 1588 O O . MET A 1 197 ? 0.247 -13.718 -24.891 1.00 46.66 197 MET A O 1
ATOM 1592 N N . GLN A 1 198 ? -0.413 -12.375 -23.227 1.00 50.50 198 GLN A N 1
ATOM 1593 C CA . GLN A 1 198 ? 0.881 -11.698 -23.078 1.00 50.50 198 GLN A CA 1
ATOM 1594 C C . GLN A 1 198 ? 1.968 -12.650 -22.563 1.00 50.50 198 GLN A C 1
ATOM 1596 O O . GLN A 1 198 ? 3.097 -12.599 -23.053 1.00 50.50 198 GLN A O 1
ATOM 1601 N N . LYS A 1 199 ? 1.633 -13.574 -21.649 1.00 48.84 199 LYS A N 1
ATOM 1602 C CA . LYS A 1 199 ? 2.548 -14.644 -21.218 1.00 48.84 199 LYS A CA 1
ATOM 1603 C C . LYS A 1 199 ? 2.937 -15.580 -22.364 1.00 48.84 199 LYS A C 1
ATOM 1605 O O . LYS A 1 199 ? 4.090 -15.993 -22.431 1.00 48.84 199 LYS A O 1
ATOM 1610 N N . SER A 1 200 ? 2.019 -15.876 -23.285 1.00 46.94 200 SER A N 1
ATOM 1611 C CA . SER A 1 200 ? 2.314 -16.691 -24.473 1.00 46.94 200 SER A CA 1
ATOM 1612 C C . SER A 1 200 ? 3.182 -15.966 -25.511 1.00 46.94 200 SER A C 1
ATOM 1614 O O . SER A 1 200 ? 3.952 -16.615 -26.207 1.00 46.94 200 SER A O 1
ATOM 1616 N N . ALA A 1 201 ? 3.100 -14.635 -25.610 1.00 48.06 201 ALA A N 1
ATOM 1617 C CA . ALA A 1 201 ? 3.925 -13.849 -26.535 1.00 48.06 201 ALA A CA 1
ATOM 1618 C C . ALA A 1 201 ? 5.349 -13.567 -26.007 1.00 48.06 201 ALA A C 1
ATOM 1620 O O . ALA A 1 201 ? 6.263 -13.339 -26.796 1.00 48.06 201 ALA A O 1
ATOM 1621 N N . LEU A 1 202 ? 5.550 -13.596 -24.685 1.00 47.06 202 LEU A N 1
ATOM 1622 C CA . LEU A 1 202 ? 6.836 -13.329 -24.020 1.00 47.06 202 LEU A CA 1
ATOM 1623 C C . LEU A 1 202 ? 7.620 -14.602 -23.643 1.00 47.06 202 LEU A C 1
ATOM 1625 O O . LEU A 1 202 ? 8.645 -14.515 -22.966 1.00 47.06 202 LEU A O 1
ATOM 1629 N N . SER A 1 203 ? 7.189 -15.787 -24.088 1.00 41.47 203 SER A N 1
ATOM 1630 C CA . SER A 1 203 ? 7.785 -17.075 -23.707 1.00 41.47 203 SER A CA 1
ATOM 1631 C C . SER A 1 203 ? 9.110 -17.396 -24.425 1.00 41.47 203 SER A C 1
ATOM 1633 O O . SER A 1 203 ? 9.228 -18.449 -25.040 1.00 41.47 203 SER A O 1
ATOM 1635 N N . VAL A 1 204 ? 10.120 -16.519 -24.354 1.00 41.59 204 VAL A N 1
ATOM 1636 C CA . VAL A 1 204 ? 11.537 -16.864 -24.611 1.00 41.59 204 VAL A CA 1
ATOM 1637 C C . VAL A 1 204 ? 12.475 -15.963 -23.779 1.00 41.59 204 VAL A C 1
ATOM 1639 O O . VAL A 1 204 ? 13.320 -15.259 -24.313 1.00 41.59 204 VAL A O 1
ATOM 1642 N N . SER A 1 205 ? 12.305 -15.897 -22.457 1.00 42.22 205 SER A N 1
ATOM 1643 C CA . SER A 1 205 ? 13.417 -15.864 -21.481 1.00 42.22 205 SER A CA 1
ATOM 1644 C C . SER A 1 205 ? 12.858 -15.739 -20.063 1.00 42.22 205 SER A C 1
ATOM 1646 O O . SER A 1 205 ? 11.986 -14.918 -19.798 1.00 42.22 205 SER A O 1
ATOM 1648 N N . GLU A 1 206 ? 13.371 -16.556 -19.149 1.00 47.50 206 GLU A N 1
ATOM 1649 C CA . GLU A 1 206 ? 13.011 -16.639 -17.728 1.00 47.50 206 GLU A CA 1
ATOM 1650 C C . GLU A 1 206 ? 13.423 -15.388 -16.917 1.00 47.50 206 GLU A C 1
ATOM 1652 O O . GLU A 1 206 ? 14.183 -15.470 -15.952 1.00 47.50 206 GLU A O 1
ATOM 1657 N N . ARG A 1 207 ? 12.961 -14.191 -17.289 1.00 56.12 207 ARG A N 1
ATOM 1658 C CA . ARG A 1 207 ? 13.089 -13.000 -16.438 1.00 56.12 207 ARG A CA 1
ATOM 1659 C C . ARG A 1 207 ? 11.733 -12.694 -15.819 1.00 56.12 207 ARG A C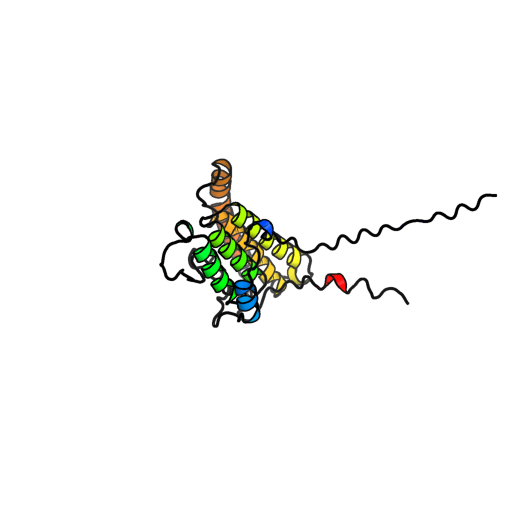 1
ATOM 1661 O O . ARG A 1 207 ? 10.832 -12.268 -16.530 1.00 56.12 207 ARG A O 1
ATOM 1668 N N . SER A 1 208 ? 11.624 -12.898 -14.501 1.00 65.94 208 SER A N 1
ATOM 1669 C CA . SER A 1 208 ? 10.474 -12.485 -13.680 1.00 65.94 208 SER A CA 1
ATOM 1670 C C . SER A 1 208 ? 9.959 -11.114 -14.127 1.00 65.94 208 SER A C 1
ATOM 1672 O O . SER A 1 208 ? 10.727 -10.144 -14.162 1.00 65.94 208 SER A O 1
ATOM 1674 N N . GLY A 1 209 ? 8.668 -11.036 -14.466 1.00 82.44 209 GLY A N 1
ATOM 1675 C CA . GLY A 1 209 ? 8.006 -9.782 -14.847 1.00 82.44 209 GLY A CA 1
ATOM 1676 C C . GLY A 1 209 ? 7.926 -8.759 -13.706 1.00 82.44 209 GLY A C 1
ATOM 1677 O O . GLY A 1 209 ? 7.693 -7.577 -13.952 1.00 82.44 209 GLY A O 1
ATOM 1678 N N . TYR A 1 210 ? 8.176 -9.200 -12.469 1.00 88.88 210 TYR A N 1
ATOM 1679 C CA . TYR A 1 210 ? 8.099 -8.405 -11.244 1.00 88.88 210 TYR A CA 1
ATOM 1680 C C . TYR A 1 210 ? 9.442 -8.242 -10.542 1.00 88.88 210 TYR A C 1
ATOM 1682 O O . TYR A 1 210 ? 10.348 -9.049 -10.794 1.00 88.88 210 TYR A O 1
ATOM 1690 N N . PRO A 1 211 ? 9.577 -7.209 -9.676 1.00 89.69 211 PRO A N 1
ATOM 1691 C CA . PRO A 1 211 ? 10.820 -6.877 -8.991 1.00 89.69 211 PRO A CA 1
ATOM 1692 C C . PRO A 1 211 ? 11.494 -8.094 -8.364 1.00 89.69 211 PRO A C 1
ATOM 1694 O O . PRO A 1 211 ? 10.853 -8.936 -7.738 1.00 89.69 211 PRO A O 1
ATOM 1697 N N . LEU A 1 212 ? 12.810 -8.177 -8.536 1.00 89.62 212 LEU A N 1
ATOM 1698 C CA . LEU A 1 212 ? 13.615 -9.251 -7.961 1.00 89.62 212 LEU A CA 1
ATOM 1699 C C . LEU A 1 212 ? 13.670 -9.124 -6.421 1.00 89.62 212 LEU A C 1
ATOM 1701 O O . LEU A 1 212 ? 13.449 -8.032 -5.900 1.00 89.62 212 LEU A O 1
ATOM 1705 N N . PRO A 1 213 ? 14.048 -10.181 -5.670 1.00 84.50 213 PRO A N 1
ATOM 1706 C CA . PRO A 1 213 ? 13.995 -10.201 -4.198 1.00 84.50 213 PRO A CA 1
ATOM 1707 C C . PRO A 1 213 ? 14.693 -9.046 -3.456 1.00 84.50 213 PRO A C 1
ATOM 1709 O O . PRO A 1 213 ? 14.386 -8.777 -2.299 1.00 84.50 213 PRO A O 1
ATOM 1712 N N . PHE A 1 214 ? 15.646 -8.371 -4.099 1.00 85.00 214 PHE A N 1
ATOM 1713 C CA . PHE A 1 214 ? 16.416 -7.260 -3.525 1.00 85.00 214 PHE A CA 1
ATOM 1714 C C . PHE A 1 214 ? 16.075 -5.904 -4.154 1.00 85.00 214 PHE A C 1
ATOM 1716 O O . PHE A 1 214 ? 16.662 -4.880 -3.801 1.00 85.00 214 PHE A O 1
ATOM 1723 N N . GLU A 1 215 ? 15.148 -5.885 -5.106 1.00 91.88 215 GLU A N 1
ATOM 1724 C CA . GLU A 1 215 ? 14.699 -4.668 -5.757 1.00 91.88 215 GLU A CA 1
ATOM 1725 C C . GLU A 1 215 ? 13.583 -4.010 -4.950 1.00 91.88 215 GLU A C 1
ATOM 1727 O O . GLU A 1 215 ? 12.771 -4.668 -4.305 1.00 91.88 215 GLU A O 1
ATOM 1732 N N . ARG A 1 216 ? 13.584 -2.677 -4.971 1.00 93.38 216 ARG A N 1
ATOM 1733 C CA . ARG A 1 216 ? 12.589 -1.827 -4.312 1.00 93.38 216 ARG A CA 1
ATOM 1734 C C . ARG A 1 216 ? 12.073 -0.784 -5.275 1.00 93.38 216 ARG A C 1
ATOM 1736 O O . ARG A 1 216 ? 12.886 -0.051 -5.851 1.00 93.38 216 ARG A O 1
ATOM 1743 N N . CYS A 1 217 ? 10.766 -0.673 -5.403 1.00 94.44 217 CYS A N 1
ATOM 1744 C CA . CYS A 1 217 ? 10.107 0.314 -6.239 1.00 94.44 217 CYS A CA 1
ATOM 1745 C C . CYS A 1 217 ? 10.006 1.642 -5.493 1.00 94.44 217 CYS A C 1
ATOM 1747 O O . CYS A 1 217 ? 8.978 1.983 -4.920 1.00 94.44 217 CYS A O 1
ATOM 1749 N N . ILE A 1 218 ? 11.131 2.358 -5.446 1.00 93.81 218 ILE A N 1
ATOM 1750 C CA . ILE A 1 218 ? 11.218 3.697 -4.867 1.00 93.81 218 ILE A CA 1
ATOM 1751 C C . ILE A 1 218 ? 11.021 4.718 -5.980 1.00 93.81 218 ILE A C 1
ATOM 1753 O O . ILE A 1 218 ? 11.760 4.699 -6.971 1.00 93.81 218 ILE A O 1
ATOM 1757 N N . ILE A 1 219 ? 10.054 5.610 -5.799 1.00 88.31 219 ILE A N 1
ATOM 1758 C CA . ILE A 1 219 ? 9.943 6.839 -6.579 1.00 88.31 219 ILE A CA 1
ATOM 1759 C C . ILE A 1 219 ? 10.563 7.947 -5.744 1.00 88.31 219 ILE A C 1
ATOM 1761 O O . ILE A 1 219 ? 10.072 8.284 -4.671 1.00 88.31 219 ILE A O 1
ATOM 1765 N N . ASN A 1 220 ? 11.665 8.507 -6.234 1.00 71.31 220 ASN A N 1
ATOM 1766 C CA . ASN A 1 220 ? 12.239 9.694 -5.624 1.00 71.31 220 ASN A CA 1
ATOM 1767 C C . ASN A 1 220 ? 11.443 10.904 -6.115 1.00 71.31 220 ASN A C 1
ATOM 1769 O O . ASN A 1 220 ? 11.724 11.444 -7.183 1.00 71.31 220 ASN A O 1
ATOM 1773 N N . THR A 1 221 ? 10.470 11.340 -5.324 1.00 57.56 221 THR A N 1
ATOM 1774 C CA . THR A 1 221 ? 9.713 12.578 -5.569 1.00 57.56 221 THR A CA 1
ATOM 1775 C C . THR A 1 221 ? 10.585 13.839 -5.482 1.00 57.56 221 THR A C 1
ATOM 1777 O O . THR A 1 221 ? 10.155 14.911 -5.888 1.00 57.56 221 THR A O 1
ATOM 1780 N N . ASP A 1 222 ? 11.832 13.718 -5.010 1.00 44.53 222 ASP A N 1
ATOM 1781 C CA . ASP A 1 222 ? 12.743 14.846 -4.775 1.00 44.53 222 ASP A CA 1
ATOM 1782 C C . ASP A 1 222 ? 13.621 15.231 -5.984 1.00 44.53 222 ASP A C 1
ATOM 1784 O O . ASP A 1 222 ? 14.333 16.240 -5.931 1.00 44.53 222 ASP A O 1
ATOM 1788 N N . ILE A 1 223 ? 13.617 14.452 -7.075 1.00 40.50 223 ILE A N 1
ATOM 1789 C CA . ILE A 1 223 ? 14.579 14.640 -8.182 1.00 40.50 223 ILE A CA 1
ATOM 1790 C C . ILE A 1 223 ? 14.252 15.857 -9.065 1.00 40.50 223 ILE A C 1
ATOM 1792 O O . ILE A 1 223 ? 15.171 16.474 -9.599 1.00 40.50 223 ILE A O 1
ATOM 1796 N N . GLU A 1 224 ? 13.000 16.310 -9.138 1.00 43.53 224 GLU A N 1
ATOM 1797 C CA . GLU A 1 224 ? 12.637 17.446 -10.005 1.00 43.53 224 GLU A CA 1
ATOM 1798 C C . GLU A 1 224 ? 12.974 18.831 -9.412 1.00 43.53 224 GLU A C 1
ATOM 1800 O O . GLU A 1 224 ? 12.870 19.844 -10.099 1.00 43.53 224 GLU A O 1
ATOM 1805 N N . SER A 1 225 ? 13.461 18.903 -8.166 1.00 38.28 225 SER A N 1
ATOM 1806 C CA . SER A 1 225 ? 13.873 20.172 -7.535 1.00 38.28 225 SER A CA 1
ATOM 1807 C C . SER A 1 225 ? 15.331 20.579 -7.802 1.00 38.28 225 SER A C 1
ATOM 1809 O O . SER A 1 225 ? 15.729 21.693 -7.457 1.00 38.28 225 SER A O 1
ATOM 1811 N N . LYS A 1 226 ? 16.155 19.697 -8.391 1.00 38.16 226 LYS A N 1
ATOM 1812 C CA . LYS A 1 226 ? 17.607 19.930 -8.541 1.00 38.16 226 LYS A CA 1
ATOM 1813 C C . LYS A 1 226 ? 18.086 20.248 -9.957 1.00 38.16 226 LYS A C 1
ATOM 1815 O O . LYS A 1 226 ? 19.198 20.756 -10.085 1.00 38.16 226 LYS A O 1
ATOM 1820 N N . GLU A 1 227 ? 17.288 20.025 -10.999 1.00 43.19 227 GLU A N 1
ATOM 1821 C CA . GLU A 1 227 ? 17.704 20.350 -12.377 1.00 43.19 227 GLU A CA 1
ATOM 1822 C C . GLU A 1 227 ? 17.477 21.816 -12.780 1.00 43.19 227 GLU A C 1
ATOM 1824 O O . GLU A 1 227 ? 18.081 22.280 -13.742 1.00 43.19 227 GLU A O 1
ATOM 1829 N N . THR A 1 228 ? 16.719 22.605 -12.015 1.00 42.84 228 THR A N 1
ATOM 1830 C CA . THR A 1 228 ? 16.478 24.030 -12.317 1.00 42.84 228 THR A CA 1
ATOM 1831 C C . THR A 1 228 ? 17.518 25.003 -11.748 1.00 42.84 228 THR A C 1
ATOM 1833 O O . THR A 1 228 ? 17.449 26.192 -12.045 1.00 42.84 228 THR A O 1
ATOM 1836 N N . ASN A 1 229 ? 18.527 24.535 -10.999 1.00 41.84 229 ASN A N 1
ATOM 1837 C CA . ASN A 1 229 ? 19.537 25.406 -10.369 1.00 41.84 229 ASN A CA 1
ATOM 1838 C C . ASN A 1 229 ? 20.920 25.432 -11.050 1.00 41.84 229 ASN A C 1
ATOM 1840 O O . ASN A 1 229 ? 21.829 26.075 -10.531 1.00 41.84 229 ASN A O 1
ATOM 1844 N N . ASN A 1 230 ? 21.100 24.800 -12.216 1.00 42.72 230 ASN A N 1
ATOM 1845 C CA . ASN A 1 230 ? 22.395 24.771 -12.921 1.00 42.72 230 ASN A CA 1
ATOM 1846 C C . ASN A 1 230 ? 22.391 25.491 -14.281 1.00 42.72 230 ASN A C 1
ATOM 1848 O O . ASN A 1 230 ? 23.096 25.093 -15.207 1.00 42.72 230 ASN A O 1
ATOM 1852 N N . THR A 1 231 ? 21.638 26.584 -14.425 1.00 46.44 231 THR A N 1
ATOM 1853 C CA . THR A 1 231 ? 21.753 27.451 -15.614 1.00 46.44 231 THR A CA 1
ATOM 1854 C C . THR A 1 231 ? 21.710 28.932 -15.251 1.00 46.44 231 THR A C 1
ATOM 1856 O O . THR A 1 231 ? 20.860 29.668 -15.728 1.00 46.44 231 THR A O 1
ATOM 1859 N N . VAL A 1 232 ? 22.652 29.376 -14.415 1.00 43.91 232 VAL A N 1
ATOM 1860 C CA . VAL A 1 232 ? 23.176 30.752 -14.455 1.00 43.91 232 VAL A CA 1
ATOM 1861 C C . VAL A 1 232 ? 24.665 30.712 -14.096 1.00 43.91 232 VAL A C 1
ATOM 1863 O O . VAL A 1 232 ? 25.032 30.648 -12.922 1.00 43.91 232 VAL A O 1
ATOM 1866 N N . ARG A 1 233 ? 25.522 30.745 -15.114 1.00 40.81 233 ARG A N 1
ATOM 1867 C CA . ARG A 1 233 ? 26.840 31.386 -15.072 1.00 40.81 233 ARG A CA 1
ATOM 1868 C C . ARG A 1 233 ? 27.097 32.036 -16.417 1.00 40.81 233 ARG A C 1
ATOM 1870 O O . ARG A 1 233 ? 26.774 31.382 -17.431 1.00 40.81 233 ARG A O 1
#